Protein AF-A0A2E4QX14-F1 (afdb_monomer)

Mean predicted aligned error: 19.65 Å

Sequence (206 aa):
MNSQVHHFVDNVYSVGKIFGTEEQKASRPRISRPRYDHCDNTEKQSQRLSLILPWLNQAMEYAPHAARNPDAFLKLAEAQGYPSITGSARIVRQHAEELLRLWRNISPQTAKQADLWTGQSQSGFEHLSPGLMRRMRESIEEIRPTLGRAVLADRSILDDAFGFFRLCRKHGYSGPGAGHDLSAENDVNRKLGEKLISAFRLVILD

Radius of gyration: 30.77 Å; Cα contacts (8 Å, |Δi|>4): 135; chains: 1; bounding box: 71×53×106 Å

Foldseek 3Di:
DDDDDDDDDYDDDDDDDDDDDDDPPPDDPPPPDDDDDPPPDLVVLLVLCVVLVVVLLVVCVVVLVCLVALVSSLVSSVVSPRDDDDDPPVVSSVVSVSSSVSSCVVCVPSSVVSCVVVVVCPVDDPPDPPVQLVQLLVLCVVQLVVLVVVCVVPVCCLVQLLSQLVVSLVSPRPGPPNPDDSVDDDPVSSVVSNSSSVSSCVVVVD

Solvent-accessible surface area (backbone atoms only — not comparable to full-atom values): 12551 Å² total; per-residue (Å²): 134,86,84,87,80,88,86,76,90,76,90,82,84,81,91,78,89,80,93,79,94,74,81,90,73,79,79,69,82,80,74,82,69,83,77,86,60,99,74,79,46,71,65,61,54,49,53,58,48,58,74,35,37,71,60,41,52,55,50,36,70,81,42,26,65,28,82,79,31,37,68,52,34,41,54,51,38,38,74,55,68,42,82,83,77,86,68,56,72,70,56,43,49,52,48,17,46,50,51,52,52,48,45,41,69,77,38,48,66,60,41,50,48,22,50,43,60,53,47,58,36,69,78,77,46,79,74,64,50,73,69,53,51,49,47,44,36,56,38,44,58,78,37,35,76,62,50,51,53,53,41,72,76,40,61,66,44,77,76,34,27,48,59,36,36,54,51,43,44,76,64,64,37,74,34,93,68,58,83,62,75,83,89,56,97,46,74,66,52,36,54,51,9,50,51,48,49,53,40,50,50,53,67,70,76,104

Structure (mmCIF, N/CA/C/O backbone):
data_AF-A0A2E4QX14-F1
#
_entry.id   AF-A0A2E4QX14-F1
#
loop_
_atom_site.group_PDB
_atom_site.id
_atom_site.type_symbol
_atom_site.label_atom_id
_atom_site.label_alt_id
_atom_site.label_comp_id
_atom_site.label_asym_id
_atom_site.label_entity_id
_atom_site.label_seq_id
_atom_site.pdbx_PDB_ins_code
_atom_site.Cartn_x
_atom_site.Cartn_y
_atom_site.Cartn_z
_atom_site.occupancy
_atom_site.B_iso_or_equiv
_atom_site.auth_seq_id
_atom_site.auth_comp_id
_atom_site.auth_asym_id
_atom_site.auth_atom_id
_atom_site.pdbx_PDB_model_num
ATOM 1 N N . MET A 1 1 ? 44.749 -4.593 -81.771 1.00 35.41 1 MET A N 1
ATOM 2 C CA . MET A 1 1 ? 44.123 -3.257 -81.813 1.00 35.41 1 MET A CA 1
ATOM 3 C C . MET A 1 1 ? 42.938 -3.272 -80.863 1.00 35.41 1 MET A C 1
ATOM 5 O O . MET A 1 1 ? 42.092 -4.130 -81.045 1.00 35.41 1 MET A O 1
ATOM 9 N N . ASN A 1 2 ? 42.973 -2.374 -79.869 1.00 28.36 2 ASN A N 1
ATOM 10 C CA . ASN A 1 2 ? 41.870 -1.686 -79.169 1.00 28.36 2 ASN A CA 1
ATOM 11 C C . ASN A 1 2 ? 40.707 -2.535 -78.619 1.00 28.36 2 ASN A C 1
ATOM 13 O O . ASN A 1 2 ? 39.999 -3.183 -79.373 1.00 28.36 2 ASN A O 1
ATOM 17 N N . SER A 1 3 ? 40.513 -2.639 -77.301 1.00 30.86 3 SER A N 1
ATOM 18 C CA . SER A 1 3 ? 40.091 -1.616 -76.308 1.00 30.86 3 SER A CA 1
ATOM 19 C C . SER A 1 3 ? 38.646 -1.896 -75.885 1.00 30.86 3 SER A C 1
ATOM 21 O O . SER A 1 3 ? 37.745 -1.783 -76.701 1.00 30.86 3 SER A O 1
ATOM 23 N N . GLN A 1 4 ? 38.467 -2.293 -74.619 1.00 36.12 4 GLN A N 1
ATOM 24 C CA . GLN A 1 4 ? 37.669 -1.591 -73.591 1.00 36.12 4 GLN A CA 1
ATOM 25 C C . GLN A 1 4 ? 36.166 -1.948 -73.604 1.00 36.12 4 GLN A C 1
ATOM 27 O O . GLN A 1 4 ? 35.597 -2.125 -74.665 1.00 36.12 4 GLN A O 1
ATOM 32 N N . VAL A 1 5 ? 35.409 -2.047 -72.506 1.00 39.03 5 VAL A N 1
ATOM 33 C CA . VAL A 1 5 ? 35.615 -1.966 -71.047 1.00 39.03 5 VAL A CA 1
ATOM 34 C C . VAL A 1 5 ? 34.290 -2.451 -70.418 1.00 39.03 5 VAL A C 1
ATOM 36 O O . VAL A 1 5 ? 33.224 -2.095 -70.902 1.00 39.03 5 VAL A O 1
ATOM 39 N N . HIS A 1 6 ? 34.410 -3.269 -69.367 1.00 37.81 6 HIS A N 1
ATOM 40 C CA . HIS A 1 6 ? 33.599 -3.382 -68.139 1.00 37.81 6 HIS A CA 1
ATOM 41 C C . HIS A 1 6 ? 32.067 -3.233 -68.155 1.00 37.81 6 HIS A C 1
ATOM 43 O O . HIS A 1 6 ? 31.518 -2.216 -68.548 1.00 37.81 6 HIS A O 1
ATOM 49 N N . HIS A 1 7 ? 31.398 -4.160 -67.470 1.00 35.00 7 HIS A N 1
ATOM 50 C CA . HIS A 1 7 ? 30.909 -3.999 -66.086 1.00 35.00 7 HIS A CA 1
ATOM 51 C C . HIS A 1 7 ? 30.286 -5.348 -65.675 1.00 35.00 7 HIS A C 1
ATOM 53 O O . HIS A 1 7 ? 29.521 -5.919 -66.437 1.00 35.00 7 HIS A O 1
ATOM 59 N N . PHE A 1 8 ? 30.533 -5.954 -64.520 1.00 32.44 8 PHE A N 1
ATOM 60 C CA . PHE A 1 8 ? 31.409 -5.667 -63.394 1.00 32.44 8 PHE A CA 1
ATOM 61 C C . PHE A 1 8 ? 31.533 -7.021 -62.659 1.00 32.44 8 PHE A C 1
ATOM 63 O O . PHE A 1 8 ? 30.506 -7.640 -62.398 1.00 32.44 8 PHE A O 1
ATOM 70 N N . VAL A 1 9 ? 32.777 -7.487 -62.463 1.00 35.12 9 VAL A N 1
ATOM 71 C CA . VAL A 1 9 ? 33.372 -7.947 -61.186 1.00 35.12 9 VAL A CA 1
ATOM 72 C C . VAL A 1 9 ? 32.496 -8.869 -60.327 1.00 35.12 9 VAL A C 1
ATOM 74 O O . VAL A 1 9 ? 31.403 -8.496 -59.929 1.00 35.12 9 VAL A O 1
ATOM 77 N N . ASP A 1 10 ? 32.906 -10.020 -59.820 1.00 32.88 10 ASP A N 1
ATOM 78 C CA . ASP A 1 10 ? 34.072 -10.908 -59.865 1.00 32.88 10 ASP A CA 1
ATOM 79 C C . ASP A 1 10 ? 33.593 -12.074 -58.943 1.00 32.88 10 ASP A C 1
ATOM 81 O O . ASP A 1 10 ? 32.837 -11.838 -58.001 1.00 32.88 10 ASP A O 1
ATOM 85 N N . ASN A 1 11 ? 33.782 -13.354 -59.291 1.00 32.19 11 ASN A N 1
ATOM 86 C CA . ASN A 1 11 ? 34.933 -14.167 -58.856 1.00 32.19 11 ASN A CA 1
ATOM 87 C C . ASN A 1 11 ? 34.851 -14.495 -57.334 1.00 32.19 11 ASN A C 1
ATOM 89 O O . ASN A 1 11 ? 34.594 -13.626 -56.519 1.00 32.19 11 ASN A O 1
ATOM 93 N N . VAL A 1 12 ? 35.034 -15.706 -56.805 1.00 33.81 12 VAL A N 1
ATOM 94 C CA . VAL A 1 12 ? 35.794 -16.890 -57.216 1.00 33.81 12 VAL A CA 1
ATOM 95 C C . VAL A 1 12 ? 35.252 -18.095 -56.422 1.00 33.81 12 VAL A C 1
ATOM 97 O O . VAL A 1 12 ? 35.103 -18.035 -55.206 1.00 33.81 12 VAL A O 1
ATOM 100 N N . TYR A 1 13 ? 34.986 -19.179 -57.145 1.00 30.81 13 TYR A N 1
ATOM 101 C CA . TYR A 1 13 ? 35.253 -20.601 -56.876 1.00 30.81 13 TYR A CA 1
ATOM 102 C C . TYR A 1 13 ? 35.455 -21.189 -55.457 1.00 30.81 13 TYR A C 1
ATOM 104 O O . TYR A 1 13 ? 36.380 -20.855 -54.728 1.00 30.81 13 TYR A O 1
ATOM 112 N N . SER A 1 14 ? 34.701 -22.288 -55.281 1.00 33.53 14 SER A N 1
ATOM 113 C CA . SER A 1 14 ? 35.106 -23.662 -54.889 1.00 33.53 14 SER A CA 1
ATOM 114 C C . SER A 1 14 ? 35.771 -23.866 -53.527 1.00 33.53 14 SER A C 1
ATOM 116 O O . SER A 1 14 ? 36.939 -23.570 -53.329 1.00 33.53 14 SER A O 1
ATOM 118 N N . VAL A 1 15 ? 35.053 -24.375 -52.521 1.00 32.16 15 VAL A N 1
ATOM 119 C CA . VAL A 1 15 ? 34.604 -25.780 -52.348 1.00 32.16 15 VAL A CA 1
ATOM 120 C C . VAL A 1 15 ? 35.772 -26.775 -52.323 1.00 32.16 15 VAL A C 1
ATOM 122 O O . VAL A 1 15 ? 36.075 -27.453 -53.302 1.00 32.16 15 VAL A O 1
ATOM 125 N N . GLY A 1 16 ? 36.371 -26.899 -51.136 1.00 31.28 16 GLY A N 1
ATOM 126 C CA . GLY A 1 16 ? 37.098 -28.078 -50.679 1.00 31.28 16 GLY A CA 1
ATOM 127 C C . GLY A 1 16 ? 36.238 -28.905 -49.709 1.00 31.28 16 GLY A C 1
ATOM 128 O O . GLY A 1 16 ? 35.869 -28.438 -48.638 1.00 31.28 16 GLY A O 1
ATOM 129 N N . LYS A 1 17 ? 35.906 -30.129 -50.136 1.00 36.09 17 LYS A N 1
ATOM 130 C CA . LYS A 1 17 ? 35.772 -31.407 -49.386 1.00 36.09 17 LYS A CA 1
ATOM 131 C C . LYS A 1 17 ? 36.628 -31.439 -48.076 1.00 36.09 17 LYS A C 1
ATOM 133 O O . LYS A 1 17 ? 37.733 -30.926 -48.129 1.00 36.09 17 LYS A O 1
ATOM 138 N N . ILE A 1 18 ? 36.320 -32.031 -46.903 1.00 37.12 18 ILE A N 1
ATOM 139 C CA . ILE A 1 18 ? 35.439 -33.119 -46.405 1.00 37.12 18 ILE A CA 1
ATOM 140 C C . ILE A 1 18 ? 35.263 -32.953 -44.868 1.00 37.12 18 ILE A C 1
ATOM 142 O O . ILE A 1 18 ? 36.192 -32.532 -44.191 1.00 37.12 18 ILE A O 1
ATOM 146 N N . PHE A 1 19 ? 34.081 -33.332 -44.364 1.00 36.03 19 PHE A N 1
ATOM 147 C CA . PHE A 1 19 ? 33.669 -33.711 -42.997 1.00 36.03 19 PHE A CA 1
ATOM 148 C C . PHE A 1 19 ? 34.673 -33.635 -41.827 1.00 36.03 19 PHE A C 1
ATOM 150 O O . PHE A 1 19 ? 35.601 -34.430 -41.717 1.00 36.03 19 PHE A O 1
ATOM 157 N N . GLY A 1 20 ? 34.299 -32.813 -40.846 1.00 30.67 20 GLY A N 1
ATOM 158 C CA . GLY A 1 20 ? 34.564 -32.995 -39.422 1.00 30.67 20 GLY A CA 1
ATOM 159 C C . GLY A 1 20 ? 33.343 -32.475 -38.663 1.00 30.67 20 GLY A C 1
ATOM 160 O O . GLY A 1 20 ? 33.009 -31.299 -38.749 1.00 30.67 20 GLY A O 1
ATOM 161 N N . THR A 1 21 ? 32.611 -33.382 -38.030 1.00 46.12 21 THR A N 1
ATOM 162 C CA . THR A 1 21 ? 31.424 -33.142 -37.204 1.00 46.12 21 THR A CA 1
ATOM 163 C C . THR A 1 21 ? 31.753 -32.279 -35.990 1.00 46.12 21 THR A C 1
ATOM 165 O O . THR A 1 21 ? 32.409 -32.786 -35.092 1.00 46.12 21 THR A O 1
ATOM 168 N N . GLU A 1 22 ? 31.230 -31.054 -35.912 1.00 36.94 22 GLU A N 1
ATOM 169 C CA . GLU A 1 22 ? 30.956 -30.373 -34.640 1.00 36.94 22 GLU A CA 1
ATOM 170 C C . GLU A 1 22 ? 29.716 -29.476 -34.766 1.00 36.94 22 GLU A C 1
ATOM 172 O O . GLU A 1 22 ? 29.387 -28.934 -35.820 1.00 36.94 22 GLU A O 1
ATOM 177 N N . GLU A 1 23 ? 28.983 -29.421 -33.663 1.00 37.75 23 GLU A N 1
ATOM 178 C CA . GLU A 1 23 ? 27.628 -28.924 -33.485 1.00 37.75 23 GLU A CA 1
ATOM 179 C C . GLU A 1 23 ? 27.362 -27.530 -34.073 1.00 37.75 23 GLU A C 1
ATOM 181 O O . GLU A 1 23 ? 28.047 -26.545 -33.790 1.00 37.75 23 GLU A O 1
ATOM 186 N N . GLN A 1 24 ? 26.247 -27.421 -34.799 1.00 40.47 24 GLN A N 1
ATOM 187 C CA . GLN A 1 24 ? 25.601 -26.155 -35.132 1.00 40.47 24 GLN A CA 1
ATOM 188 C C . GLN A 1 24 ? 25.160 -25.420 -33.853 1.00 40.47 24 GLN A C 1
ATOM 190 O O . GLN A 1 24 ? 24.007 -25.501 -33.429 1.00 40.47 24 GLN A O 1
ATOM 195 N N . LYS A 1 25 ? 26.046 -24.623 -33.252 1.00 38.09 25 LYS A N 1
ATOM 196 C CA . LYS A 1 25 ? 25.628 -23.510 -32.391 1.00 38.09 25 LYS A CA 1
ATOM 197 C C . LYS A 1 25 ? 25.301 -22.322 -33.280 1.00 38.09 25 LYS A C 1
ATOM 199 O O . LYS A 1 25 ? 26.175 -21.536 -33.633 1.00 38.09 25 LYS A O 1
ATOM 204 N N . ALA A 1 26 ? 24.021 -22.217 -33.632 1.00 41.00 26 ALA A N 1
ATOM 205 C CA . ALA A 1 26 ? 23.430 -21.056 -34.279 1.00 41.00 26 ALA A CA 1
ATOM 206 C C . ALA A 1 26 ? 23.938 -19.762 -33.619 1.00 41.00 26 ALA A C 1
ATOM 208 O O . ALA A 1 26 ? 23.609 -19.440 -32.471 1.00 41.00 26 ALA A O 1
ATOM 209 N N . SER A 1 27 ? 24.777 -19.034 -34.349 1.00 43.56 27 SER A N 1
ATOM 210 C CA . SER A 1 27 ? 25.302 -17.729 -33.985 1.00 43.56 27 SER A CA 1
ATOM 211 C C . SER A 1 27 ? 24.147 -16.733 -33.978 1.00 43.56 27 SER A C 1
ATOM 213 O O . SER A 1 27 ? 23.762 -16.166 -34.997 1.00 43.56 27 SER A O 1
ATOM 215 N N . ARG A 1 28 ? 23.555 -16.537 -32.795 1.00 43.66 28 ARG A N 1
ATOM 216 C CA . ARG A 1 28 ? 22.602 -15.451 -32.554 1.00 43.66 28 ARG A CA 1
ATOM 217 C C . ARG A 1 28 ? 23.266 -14.125 -32.943 1.00 43.66 28 ARG A C 1
ATOM 219 O O . ARG A 1 28 ? 24.434 -13.926 -32.591 1.00 43.66 28 ARG A O 1
ATOM 226 N N . PRO A 1 29 ? 22.553 -13.203 -33.611 1.00 40.44 29 PRO A N 1
ATOM 227 C CA . PRO A 1 29 ? 23.094 -11.884 -33.889 1.00 40.44 29 PRO A CA 1
ATOM 228 C C . PRO A 1 29 ? 23.499 -11.242 -32.559 1.00 40.44 29 PRO A C 1
ATOM 230 O O . PRO A 1 29 ? 22.685 -11.106 -31.641 1.00 40.44 29 PRO A O 1
ATOM 233 N N . ARG A 1 30 ? 24.784 -10.890 -32.428 1.00 48.84 30 ARG A N 1
ATOM 234 C CA . ARG A 1 30 ? 25.259 -10.051 -31.328 1.00 48.84 30 ARG A CA 1
ATOM 235 C C . ARG A 1 30 ? 24.625 -8.682 -31.522 1.00 48.84 30 ARG A C 1
ATOM 237 O O . ARG A 1 30 ? 25.160 -7.842 -32.234 1.00 48.84 30 ARG A O 1
ATOM 244 N N . ILE A 1 31 ? 23.475 -8.476 -30.887 1.00 45.44 31 ILE A N 1
ATOM 245 C CA . ILE A 1 31 ? 22.915 -7.148 -30.671 1.00 45.44 31 ILE A CA 1
ATOM 246 C C . ILE A 1 31 ? 23.986 -6.381 -29.896 1.00 45.44 31 ILE A C 1
ATOM 248 O O . ILE A 1 31 ? 24.236 -6.667 -28.721 1.00 45.44 31 ILE A O 1
ATOM 252 N N . SER A 1 32 ? 24.671 -5.460 -30.571 1.00 42.91 32 SER A N 1
ATOM 253 C CA . SER A 1 32 ? 25.562 -4.501 -29.934 1.00 42.91 32 SER A CA 1
ATOM 254 C C . SER A 1 32 ? 24.706 -3.641 -29.014 1.00 42.91 32 SER A C 1
ATOM 256 O O . SER A 1 32 ? 24.023 -2.718 -29.457 1.00 42.91 32 SER A O 1
ATOM 258 N N . ARG A 1 33 ? 24.672 -3.999 -27.731 1.00 48.12 33 ARG A N 1
ATOM 259 C CA . ARG A 1 33 ? 24.007 -3.184 -26.718 1.00 48.12 33 ARG A CA 1
ATOM 260 C C . ARG A 1 33 ? 24.797 -1.879 -26.571 1.00 48.12 33 ARG A C 1
ATOM 262 O O . ARG A 1 33 ? 26.030 -1.949 -26.563 1.00 48.12 33 ARG A O 1
ATOM 269 N N . PRO A 1 34 ? 24.129 -0.719 -26.465 1.00 41.19 34 PRO A N 1
ATOM 270 C CA . PRO A 1 34 ? 24.810 0.551 -26.260 1.00 41.19 34 PRO A CA 1
ATOM 271 C C . PRO A 1 34 ? 25.735 0.449 -25.043 1.00 41.19 34 PRO A C 1
ATOM 273 O O . PRO A 1 34 ? 25.309 0.022 -23.968 1.00 41.19 34 PRO A O 1
ATOM 276 N N . ARG A 1 35 ? 27.015 0.789 -25.221 1.00 41.75 35 ARG A N 1
ATOM 277 C CA . ARG A 1 35 ? 27.930 0.988 -24.094 1.00 41.75 35 ARG A CA 1
ATOM 278 C C . ARG A 1 35 ? 27.487 2.258 -23.374 1.00 41.75 35 ARG A C 1
ATOM 280 O O . ARG A 1 35 ? 27.307 3.287 -24.015 1.00 41.75 35 ARG A O 1
ATOM 287 N N . TYR A 1 36 ? 27.292 2.164 -22.063 1.00 42.22 36 TYR A N 1
ATOM 288 C CA . TYR A 1 36 ? 27.090 3.330 -21.210 1.00 42.22 36 TYR A CA 1
ATOM 289 C C . TYR A 1 36 ? 28.399 4.125 -21.165 1.00 42.22 36 TYR A C 1
ATOM 291 O O . TYR A 1 36 ? 29.323 3.744 -20.448 1.00 42.22 36 TYR A O 1
ATOM 299 N N . ASP A 1 37 ? 28.479 5.202 -21.945 1.00 42.44 37 ASP A N 1
ATOM 300 C CA . ASP A 1 37 ? 29.501 6.230 -21.765 1.00 42.44 37 ASP A CA 1
ATOM 301 C C . ASP A 1 37 ? 29.162 7.046 -20.514 1.00 42.44 37 ASP A C 1
ATOM 303 O O . ASP A 1 37 ? 28.026 7.475 -20.305 1.00 42.44 37 ASP A O 1
ATOM 307 N N . HIS A 1 38 ? 30.162 7.268 -19.665 1.00 44.94 38 HIS A N 1
ATOM 308 C CA . HIS A 1 38 ? 30.050 7.888 -18.339 1.00 44.94 38 HIS A CA 1
ATOM 309 C C . HIS A 1 38 ? 29.704 9.396 -18.350 1.00 44.94 38 HIS A C 1
ATOM 311 O O . HIS A 1 38 ? 29.887 10.078 -17.346 1.00 44.94 38 HIS A O 1
ATOM 317 N N . CYS A 1 39 ? 29.163 9.899 -19.463 1.00 41.94 39 CYS A N 1
ATOM 318 C CA . CYS A 1 39 ? 28.719 11.277 -19.677 1.00 41.94 39 CYS A CA 1
ATOM 319 C C . CYS A 1 39 ? 27.266 11.354 -20.197 1.00 41.94 39 CYS A C 1
ATOM 321 O O . CYS A 1 39 ? 26.896 12.323 -20.863 1.00 41.94 39 CYS A O 1
ATOM 323 N N . ASP A 1 40 ? 26.414 10.359 -19.910 1.00 52.25 40 ASP A N 1
ATOM 324 C CA . ASP A 1 40 ? 24.958 10.457 -20.113 1.00 52.25 40 ASP A CA 1
ATOM 325 C C . ASP A 1 40 ? 24.325 11.299 -18.985 1.00 52.25 40 ASP A C 1
ATOM 327 O O . ASP A 1 40 ? 23.687 10.819 -18.047 1.00 52.25 40 ASP A O 1
ATOM 331 N N . ASN A 1 41 ? 24.620 12.594 -19.122 1.00 70.06 41 ASN A N 1
ATOM 332 C CA . ASN A 1 41 ? 24.347 13.751 -18.281 1.00 70.06 41 ASN A CA 1
ATOM 333 C C . ASN A 1 41 ? 22.917 13.746 -17.728 1.00 70.06 41 ASN A C 1
ATOM 335 O O . ASN A 1 41 ? 21.960 13.579 -18.484 1.00 70.06 41 ASN A O 1
ATOM 339 N N . THR A 1 42 ? 22.773 14.007 -16.433 1.00 66.88 42 THR A N 1
ATOM 340 C CA . THR A 1 42 ? 21.540 14.210 -15.648 1.00 66.88 42 THR A CA 1
ATOM 341 C C . THR A 1 42 ? 20.387 14.903 -16.411 1.00 66.88 42 THR A C 1
ATOM 343 O O . THR A 1 42 ? 19.215 14.597 -16.202 1.00 66.88 42 THR A O 1
ATOM 346 N N . GLU A 1 43 ? 20.697 15.782 -17.366 1.00 74.25 43 GLU A N 1
ATOM 347 C CA . GLU A 1 43 ? 19.755 16.412 -18.299 1.00 74.25 43 GLU A CA 1
ATOM 348 C C . GLU A 1 43 ? 18.987 15.422 -19.200 1.00 74.25 43 GLU A C 1
ATOM 350 O O . GLU A 1 43 ? 17.764 15.502 -19.295 1.00 74.25 43 GLU A O 1
ATOM 355 N N . LYS A 1 44 ? 19.652 14.432 -19.808 1.00 77.25 44 LYS A N 1
ATOM 356 C CA . LYS A 1 44 ? 18.985 13.395 -20.620 1.00 77.25 44 LYS A CA 1
ATOM 357 C C . LYS A 1 44 ? 18.096 12.496 -19.765 1.00 77.25 44 LYS A C 1
ATOM 359 O O . LYS A 1 44 ? 17.026 12.078 -20.206 1.00 77.25 44 LYS A O 1
ATOM 364 N N . GLN A 1 45 ? 18.532 12.192 -18.542 1.00 75.94 45 GLN A N 1
ATOM 365 C CA . GLN A 1 45 ? 17.725 11.436 -17.584 1.00 75.94 45 GLN A CA 1
ATOM 366 C C . GLN A 1 45 ? 16.479 12.229 -17.181 1.00 75.94 45 GLN A C 1
ATOM 368 O O . GLN A 1 45 ? 15.387 11.669 -17.179 1.00 75.94 45 GLN A O 1
ATOM 373 N N . SER A 1 46 ? 16.629 13.533 -16.928 1.00 78.81 46 SER A N 1
ATOM 374 C CA . SER A 1 46 ? 15.530 14.460 -16.642 1.00 78.81 46 SER A CA 1
ATOM 375 C C . SER A 1 46 ? 14.538 14.556 -17.806 1.00 78.81 46 SER A C 1
ATOM 377 O O . SER A 1 46 ? 13.330 14.466 -17.596 1.00 78.81 46 SER A O 1
ATOM 379 N N . GLN A 1 47 ? 15.025 14.646 -19.048 1.00 81.06 47 GLN A N 1
ATOM 380 C CA . GLN A 1 47 ? 14.175 14.654 -20.244 1.00 81.06 47 GLN A CA 1
ATOM 381 C C . GLN A 1 47 ? 13.377 13.352 -20.385 1.00 81.06 47 GLN A C 1
ATOM 383 O O . GLN A 1 47 ? 12.164 13.392 -20.573 1.00 81.06 47 GLN A O 1
ATOM 388 N N . ARG A 1 48 ? 14.024 12.189 -20.231 1.00 81.81 48 ARG A N 1
ATOM 389 C CA . ARG A 1 48 ? 13.341 10.881 -20.262 1.00 81.81 48 ARG A CA 1
ATOM 390 C C . ARG A 1 48 ? 12.320 10.739 -19.140 1.00 81.81 48 ARG A C 1
ATOM 392 O O . ARG A 1 48 ? 11.223 10.244 -19.363 1.00 81.81 48 ARG A O 1
ATOM 399 N N . LEU A 1 49 ? 12.674 11.196 -17.945 1.00 83.81 49 LEU A N 1
ATOM 400 C CA . LEU A 1 49 ? 11.790 11.181 -16.789 1.00 83.81 49 LEU A CA 1
ATOM 401 C C . LEU A 1 49 ? 10.578 12.099 -16.999 1.00 83.81 49 LEU A C 1
ATOM 403 O O . LEU A 1 49 ? 9.468 11.727 -16.642 1.00 83.81 49 LEU A O 1
ATOM 407 N N . SER A 1 50 ? 10.776 13.251 -17.643 1.00 84.25 50 SER A N 1
ATOM 408 C CA . SER A 1 50 ? 9.708 14.194 -17.998 1.00 84.25 50 SER A CA 1
ATOM 409 C C . SER A 1 50 ? 8.684 13.582 -18.956 1.00 84.25 50 SER A C 1
ATOM 411 O O . SER A 1 50 ? 7.497 13.871 -18.831 1.00 84.25 50 SER A O 1
ATOM 413 N N . LEU A 1 51 ? 9.116 12.697 -19.866 1.00 84.19 51 LEU A N 1
ATOM 414 C CA . LEU A 1 51 ? 8.209 11.991 -20.778 1.00 84.19 51 LEU A CA 1
ATOM 415 C C . LEU A 1 51 ? 7.235 11.082 -20.033 1.00 84.19 51 LEU A C 1
ATOM 417 O O . LEU A 1 51 ? 6.087 10.993 -20.437 1.00 84.19 51 LEU A O 1
ATOM 421 N N . ILE A 1 52 ? 7.670 10.431 -18.954 1.00 83.69 52 ILE A N 1
ATOM 422 C CA . ILE A 1 52 ? 6.824 9.511 -18.179 1.00 83.69 52 ILE A CA 1
ATOM 423 C C . ILE A 1 52 ? 6.185 10.172 -16.952 1.00 83.69 52 ILE A C 1
ATOM 425 O O . ILE A 1 52 ? 5.436 9.531 -16.218 1.00 83.69 52 ILE A O 1
ATOM 429 N N . LEU A 1 53 ? 6.489 11.446 -16.707 1.00 86.19 53 LEU A N 1
ATOM 430 C CA . LEU A 1 53 ? 6.203 12.131 -15.453 1.00 86.19 53 LEU A CA 1
ATOM 431 C C . LEU A 1 53 ? 4.719 12.154 -15.062 1.00 86.19 53 LEU A C 1
ATOM 433 O O . LEU A 1 53 ? 4.448 11.925 -13.885 1.00 86.19 53 LEU A O 1
ATOM 437 N N . PRO A 1 54 ? 3.750 12.376 -15.975 1.00 83.50 54 PRO A N 1
ATOM 438 C CA . PRO A 1 54 ? 2.334 12.352 -15.609 1.00 83.50 54 PRO A CA 1
ATOM 439 C C . PRO A 1 54 ? 1.899 10.991 -15.047 1.00 83.50 54 PRO A C 1
ATOM 441 O O . PRO A 1 54 ? 1.267 10.928 -13.995 1.00 83.50 54 PRO A O 1
ATOM 444 N N . TRP A 1 55 ? 2.308 9.901 -15.702 1.00 83.88 55 TRP A N 1
ATOM 445 C CA . TRP A 1 55 ? 1.992 8.534 -15.279 1.00 83.88 55 TRP A CA 1
ATOM 446 C C . TRP A 1 55 ? 2.776 8.115 -14.041 1.00 83.88 55 TRP A C 1
ATOM 448 O O . TRP A 1 55 ? 2.235 7.463 -13.153 1.00 83.88 55 TRP A O 1
ATOM 458 N N . LEU A 1 56 ? 4.038 8.533 -13.944 1.00 82.69 56 LEU A N 1
ATOM 459 C CA . LEU A 1 56 ? 4.859 8.290 -12.768 1.00 82.69 56 LEU A CA 1
ATOM 460 C C . LEU A 1 56 ? 4.294 9.010 -11.541 1.00 82.69 56 LEU A C 1
ATOM 462 O O . LEU A 1 56 ? 4.182 8.397 -10.487 1.00 82.69 56 LEU A O 1
ATOM 466 N N . ASN A 1 57 ? 3.877 10.271 -11.673 1.00 84.75 57 ASN A N 1
ATOM 467 C CA . ASN A 1 57 ? 3.255 11.017 -10.582 1.00 84.75 57 ASN A CA 1
ATOM 468 C C . ASN A 1 57 ? 1.948 10.364 -10.136 1.00 84.75 57 ASN A C 1
ATOM 470 O O . ASN A 1 57 ? 1.767 10.175 -8.939 1.00 84.75 57 ASN A O 1
ATOM 474 N N . GLN A 1 58 ? 1.106 9.933 -11.077 1.00 76.69 58 GLN A N 1
ATOM 475 C CA . GLN A 1 58 ? -0.105 9.174 -10.770 1.00 76.69 58 GLN A CA 1
ATOM 476 C C . GLN A 1 58 ? 0.221 7.853 -10.051 1.00 76.69 58 GLN A C 1
ATOM 478 O O . GLN A 1 58 ? -0.390 7.527 -9.039 1.00 76.69 58 GLN A O 1
ATOM 483 N N . ALA A 1 59 ? 1.221 7.099 -10.513 1.00 72.38 59 ALA A N 1
ATOM 484 C CA . ALA A 1 59 ? 1.649 5.856 -9.872 1.00 72.38 59 ALA A CA 1
ATOM 485 C C . ALA A 1 59 ? 2.185 6.079 -8.443 1.00 72.38 59 ALA A C 1
ATOM 487 O O . ALA A 1 59 ? 1.981 5.238 -7.565 1.00 72.38 59 ALA A O 1
ATOM 488 N N . MET A 1 60 ? 2.820 7.225 -8.184 1.00 81.50 60 MET A N 1
ATOM 489 C CA . MET A 1 60 ? 3.296 7.622 -6.855 1.00 81.50 60 MET A CA 1
ATOM 490 C C . MET A 1 60 ? 2.159 7.925 -5.868 1.00 81.50 60 MET A C 1
ATOM 492 O O . MET A 1 60 ? 2.376 7.800 -4.663 1.00 81.50 60 MET A O 1
ATOM 496 N N . GLU A 1 61 ? 0.955 8.258 -6.343 1.00 78.00 61 GLU A N 1
ATOM 497 C CA . GLU A 1 61 ? -0.242 8.380 -5.492 1.00 78.00 61 GLU A CA 1
ATOM 498 C C . GLU A 1 61 ? -0.679 7.018 -4.943 1.00 78.00 61 GLU A C 1
ATOM 500 O O . GLU A 1 61 ? -1.048 6.900 -3.775 1.00 78.00 61 GLU A O 1
ATOM 505 N N . TYR A 1 62 ? -0.561 5.964 -5.756 1.00 74.31 62 TYR A N 1
ATOM 506 C CA . TYR A 1 62 ? -0.890 4.592 -5.358 1.00 74.31 62 TYR A CA 1
ATOM 507 C C . TYR A 1 62 ? 0.249 3.896 -4.597 1.00 74.31 62 TYR A C 1
ATOM 509 O O . TYR A 1 62 ? -0.000 3.010 -3.778 1.00 74.31 62 TYR A O 1
ATOM 517 N N . ALA A 1 63 ? 1.503 4.290 -4.839 1.00 77.81 63 ALA A N 1
ATOM 518 C CA . ALA A 1 63 ? 2.694 3.690 -4.234 1.00 77.81 63 ALA A CA 1
ATOM 519 C C . ALA A 1 63 ? 3.627 4.732 -3.577 1.00 77.81 63 ALA A C 1
ATOM 521 O O . ALA A 1 63 ? 4.815 4.803 -3.904 1.00 77.81 63 ALA A O 1
ATOM 522 N N . PRO A 1 64 ? 3.152 5.506 -2.582 1.00 78.44 64 PRO A N 1
ATOM 523 C CA . PRO A 1 64 ? 3.914 6.629 -2.025 1.00 78.44 64 PRO A CA 1
ATOM 524 C C . PRO A 1 64 ? 5.194 6.195 -1.294 1.00 78.44 64 PRO A C 1
ATOM 526 O O . PRO A 1 64 ? 6.164 6.946 -1.218 1.00 78.44 64 PRO A O 1
ATOM 529 N N . HIS A 1 65 ? 5.247 4.950 -0.809 1.00 77.94 65 HIS A N 1
ATOM 530 C CA . HIS A 1 65 ? 6.428 4.354 -0.177 1.00 77.94 65 HIS A CA 1
ATOM 531 C C . HIS A 1 65 ? 7.649 4.278 -1.112 1.00 77.94 65 HIS A C 1
ATOM 533 O O . HIS A 1 65 ? 8.784 4.286 -0.627 1.00 77.94 65 HIS A O 1
ATOM 539 N N . ALA A 1 66 ? 7.441 4.259 -2.435 1.00 81.62 66 ALA A N 1
ATOM 540 C CA . ALA A 1 66 ? 8.519 4.291 -3.417 1.00 81.62 66 ALA A CA 1
ATOM 541 C C . ALA A 1 66 ? 9.357 5.580 -3.313 1.00 81.62 66 ALA A C 1
ATOM 543 O O . ALA A 1 66 ? 10.555 5.544 -3.567 1.00 81.62 66 ALA A O 1
ATOM 544 N N . ALA A 1 67 ? 8.798 6.686 -2.802 1.00 81.56 67 ALA A N 1
ATOM 545 C CA . ALA A 1 67 ? 9.531 7.944 -2.605 1.00 81.56 67 ALA A CA 1
ATOM 546 C C . ALA A 1 67 ? 10.688 7.828 -1.593 1.00 81.56 67 ALA A C 1
ATOM 548 O O . ALA A 1 67 ? 11.573 8.683 -1.554 1.00 81.56 67 ALA A O 1
ATOM 549 N N . ARG A 1 68 ? 10.684 6.786 -0.749 1.00 80.56 68 ARG A N 1
ATOM 550 C CA . ARG A 1 68 ? 11.699 6.545 0.290 1.00 80.56 68 ARG A CA 1
ATOM 551 C C . ARG A 1 68 ? 12.652 5.400 -0.034 1.00 80.56 68 ARG A C 1
ATOM 553 O O . ARG A 1 68 ? 13.635 5.224 0.679 1.00 80.56 68 ARG A O 1
ATOM 560 N N . ASN A 1 69 ? 12.369 4.624 -1.076 1.00 83.62 69 ASN A N 1
ATOM 561 C CA . ASN A 1 69 ? 13.175 3.477 -1.465 1.00 83.62 69 ASN A CA 1
ATOM 562 C C . ASN A 1 69 ? 13.576 3.610 -2.944 1.00 83.62 69 ASN A C 1
ATOM 564 O O . ASN A 1 69 ? 12.726 3.395 -3.810 1.00 83.62 69 ASN A O 1
ATOM 568 N N . PRO A 1 70 ? 14.855 3.911 -3.235 1.00 81.56 70 PRO A N 1
ATOM 569 C CA . PRO A 1 70 ? 15.354 4.053 -4.600 1.00 81.56 70 PRO A CA 1
ATOM 570 C C . PRO A 1 70 ? 15.035 2.846 -5.486 1.00 81.56 70 PRO A C 1
ATOM 572 O O . PRO A 1 70 ? 14.577 3.014 -6.610 1.00 81.56 70 PRO A O 1
ATOM 575 N N . ASP A 1 71 ? 15.186 1.624 -4.975 1.00 82.50 71 ASP A N 1
ATOM 576 C CA . ASP A 1 71 ? 14.952 0.412 -5.765 1.00 82.50 71 ASP A CA 1
ATOM 577 C C . ASP A 1 71 ? 13.464 0.225 -6.102 1.00 82.50 71 ASP A C 1
ATOM 579 O O . ASP A 1 71 ? 13.114 -0.226 -7.194 1.00 82.50 71 ASP A O 1
ATOM 583 N N . ALA A 1 72 ? 12.571 0.584 -5.175 1.00 79.75 72 ALA A N 1
ATOM 584 C CA . ALA A 1 72 ? 11.129 0.566 -5.424 1.00 79.75 72 ALA A CA 1
ATOM 585 C C . ALA A 1 72 ? 10.725 1.661 -6.421 1.00 79.75 72 ALA A C 1
ATOM 587 O O . ALA A 1 72 ? 9.903 1.417 -7.302 1.00 79.75 72 ALA A O 1
ATOM 588 N N . PHE A 1 73 ? 11.345 2.837 -6.314 1.00 85.50 73 PHE A N 1
ATOM 589 C CA . PHE A 1 73 ? 11.157 3.938 -7.249 1.00 85.50 73 PHE A CA 1
ATOM 590 C C . PHE A 1 73 ? 11.597 3.572 -8.668 1.00 85.50 73 PHE A C 1
ATOM 592 O O . PHE A 1 73 ? 10.847 3.798 -9.614 1.00 85.50 73 PHE A O 1
ATOM 599 N N . LEU A 1 74 ? 12.771 2.953 -8.823 1.00 84.12 74 LEU A N 1
ATOM 600 C CA . LEU A 1 74 ? 13.281 2.530 -10.126 1.00 84.12 74 LEU A CA 1
ATOM 601 C C . LEU A 1 74 ? 12.343 1.518 -10.791 1.00 84.12 74 LEU A C 1
ATOM 603 O O . LEU A 1 74 ? 11.990 1.693 -11.951 1.00 84.12 74 LEU A O 1
ATOM 607 N N . LYS A 1 75 ? 11.866 0.514 -10.047 1.00 81.25 75 LYS A N 1
ATOM 608 C CA . LYS A 1 75 ? 10.891 -0.461 -10.568 1.00 81.25 75 LYS A CA 1
ATOM 609 C C . LYS A 1 75 ? 9.580 0.193 -10.993 1.00 81.25 75 LYS A C 1
ATOM 611 O O . LYS A 1 75 ? 8.989 -0.207 -11.993 1.00 81.25 75 LYS A O 1
ATOM 616 N N . LEU A 1 76 ? 9.121 1.191 -10.238 1.00 78.75 76 LEU A N 1
ATOM 617 C CA . LEU A 1 76 ? 7.915 1.937 -10.577 1.00 78.75 76 LEU A CA 1
ATOM 618 C C . LEU A 1 76 ? 8.122 2.758 -11.853 1.00 78.75 76 LEU A C 1
ATOM 620 O O . LEU A 1 76 ? 7.275 2.724 -12.739 1.00 78.75 76 LEU A O 1
ATOM 624 N N . ALA A 1 77 ? 9.263 3.434 -11.980 1.00 78.94 77 ALA A N 1
ATOM 625 C CA . ALA A 1 77 ? 9.628 4.176 -13.180 1.00 78.94 77 ALA A CA 1
ATOM 626 C C . ALA A 1 77 ? 9.734 3.254 -14.406 1.00 78.94 77 ALA A C 1
ATOM 628 O O . ALA A 1 77 ? 9.180 3.576 -15.455 1.00 78.94 77 ALA A O 1
ATOM 629 N N . GLU A 1 78 ? 10.369 2.087 -14.273 1.00 79.38 78 GLU A N 1
ATOM 630 C CA . GLU A 1 78 ? 10.460 1.076 -15.336 1.00 79.38 78 GLU A CA 1
ATOM 631 C C . GLU A 1 78 ? 9.074 0.583 -15.778 1.00 79.38 78 GLU A C 1
ATOM 633 O O . GLU A 1 78 ? 8.806 0.489 -16.975 1.00 79.38 78 GLU A O 1
ATOM 638 N N . ALA A 1 79 ? 8.155 0.349 -14.8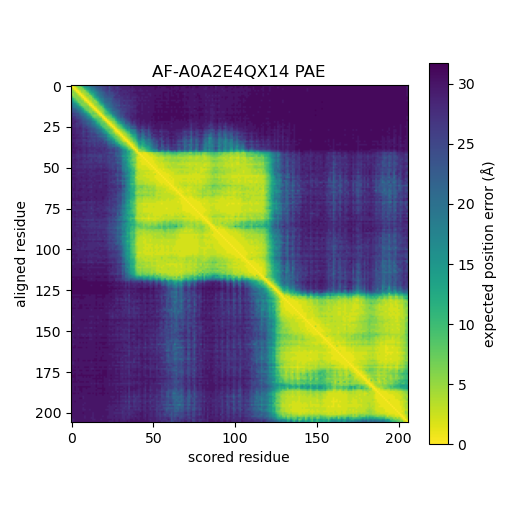34 1.00 74.44 79 ALA A N 1
ATOM 639 C CA . ALA A 1 79 ? 6.776 -0.037 -15.139 1.00 74.44 79 ALA A CA 1
ATOM 640 C C . ALA A 1 79 ? 5.996 1.048 -15.907 1.00 74.44 79 ALA A C 1
ATOM 642 O O . ALA A 1 79 ? 5.082 0.719 -16.659 1.00 74.44 79 ALA A O 1
ATOM 643 N N . GLN A 1 80 ? 6.373 2.322 -15.752 1.00 80.25 80 GLN A N 1
ATOM 644 C CA . GLN A 1 80 ? 5.811 3.449 -16.509 1.00 80.25 80 GLN A CA 1
ATOM 645 C C . GLN A 1 80 ? 6.576 3.754 -17.808 1.00 80.25 80 GLN A C 1
ATOM 647 O O . GLN A 1 80 ? 6.306 4.757 -18.465 1.00 80.25 80 GLN A O 1
ATOM 652 N N . GLY A 1 81 ? 7.527 2.900 -18.200 1.00 71.00 81 GLY A N 1
ATOM 653 C CA . GLY A 1 81 ? 8.262 3.024 -19.458 1.00 71.00 81 GLY A CA 1
ATOM 654 C C . GLY A 1 81 ? 9.632 3.696 -19.347 1.00 71.00 81 GLY A C 1
ATOM 655 O O . GLY A 1 81 ? 10.225 4.023 -20.377 1.00 71.00 81 GLY A O 1
ATOM 656 N N . TYR A 1 82 ? 10.172 3.891 -18.137 1.00 82.56 82 TYR A N 1
ATOM 657 C CA . TYR A 1 82 ? 11.578 4.276 -17.987 1.00 82.56 82 TYR A CA 1
ATOM 658 C C . TYR A 1 82 ? 12.496 3.143 -18.486 1.00 82.56 82 TYR A C 1
ATOM 660 O O . TYR A 1 82 ? 12.223 1.974 -18.205 1.00 82.56 82 TYR A O 1
ATOM 668 N N . PRO A 1 83 ? 13.592 3.437 -19.212 1.00 79.75 83 PRO A N 1
ATOM 669 C CA . PRO A 1 83 ? 14.477 2.397 -19.730 1.00 79.75 83 PRO A CA 1
ATOM 670 C C . PRO A 1 83 ? 15.096 1.551 -18.615 1.00 79.75 83 PRO A C 1
ATOM 672 O O . PRO A 1 83 ? 15.686 2.097 -17.683 1.00 79.75 83 PRO A O 1
ATOM 675 N N . SER A 1 84 ? 15.024 0.224 -18.754 1.00 79.06 84 SER A N 1
ATOM 676 C CA . SER A 1 84 ? 15.636 -0.686 -17.787 1.00 79.06 84 SER A CA 1
ATOM 677 C C . SER A 1 84 ? 17.150 -0.553 -17.748 1.00 79.06 84 SER A C 1
ATOM 679 O O . SER A 1 84 ? 17.818 -0.464 -18.784 1.00 79.06 84 SER A O 1
ATOM 681 N N . ILE A 1 85 ? 17.699 -0.612 -16.539 1.00 76.62 85 ILE A N 1
ATOM 682 C CA . ILE A 1 85 ? 19.123 -0.378 -16.306 1.00 76.62 85 ILE A CA 1
ATOM 683 C C . ILE A 1 85 ? 19.793 -1.686 -15.946 1.00 76.62 85 ILE A C 1
ATOM 685 O O . ILE A 1 85 ? 19.504 -2.310 -14.929 1.00 76.62 85 ILE A O 1
ATOM 689 N N . THR A 1 86 ? 20.738 -2.097 -16.782 1.00 72.44 86 THR A N 1
ATOM 690 C CA . THR A 1 86 ? 21.529 -3.302 -16.545 1.00 72.44 86 THR A CA 1
ATOM 691 C C . THR A 1 86 ? 22.924 -2.920 -16.081 1.00 72.44 86 THR A C 1
ATOM 693 O O . THR A 1 86 ? 23.629 -2.190 -16.774 1.00 72.44 86 THR A O 1
ATOM 696 N N . GLY A 1 87 ? 23.351 -3.444 -14.939 1.00 74.12 87 GLY A N 1
ATOM 697 C CA . GLY A 1 87 ? 24.674 -3.186 -14.386 1.00 74.12 87 GLY A CA 1
ATOM 698 C C . GLY A 1 87 ? 24.906 -3.986 -13.114 1.00 74.12 87 GLY A C 1
ATOM 699 O O . GLY A 1 87 ? 24.092 -4.830 -12.738 1.00 74.12 87 GLY A O 1
ATOM 700 N N . SER A 1 88 ? 26.019 -3.721 -12.431 1.00 77.44 88 SER A N 1
ATOM 701 C CA . SER A 1 88 ? 26.197 -4.244 -11.075 1.00 77.44 88 SER A CA 1
ATOM 702 C C . SER A 1 88 ? 25.129 -3.654 -10.149 1.00 77.44 88 SER A C 1
ATOM 704 O O . SER A 1 88 ? 24.685 -2.524 -10.354 1.00 77.44 88 SER A O 1
ATOM 706 N N . ALA A 1 89 ? 24.745 -4.385 -9.098 1.00 73.81 89 ALA A N 1
ATOM 707 C CA . ALA A 1 89 ? 23.748 -3.912 -8.131 1.00 73.81 89 ALA A CA 1
ATOM 708 C C . ALA A 1 89 ? 24.087 -2.517 -7.566 1.00 73.81 89 ALA A C 1
ATOM 710 O O . ALA A 1 89 ? 23.203 -1.696 -7.350 1.00 73.81 89 ALA A O 1
ATOM 711 N N . ARG A 1 90 ? 25.385 -2.219 -7.405 1.00 78.31 90 ARG A N 1
ATOM 712 C CA . ARG A 1 90 ? 25.881 -0.902 -6.987 1.00 78.31 90 ARG A CA 1
ATOM 713 C C . ARG A 1 90 ? 25.559 0.203 -8.000 1.00 78.31 90 ARG A C 1
ATOM 715 O O . ARG A 1 90 ? 25.137 1.276 -7.590 1.00 78.31 90 ARG A O 1
ATOM 722 N N . ILE A 1 91 ? 25.751 -0.052 -9.294 1.00 77.62 91 ILE A N 1
ATOM 723 C CA . ILE A 1 91 ? 25.478 0.919 -10.368 1.00 77.62 91 ILE A CA 1
ATOM 724 C C . ILE A 1 91 ? 23.971 1.148 -10.511 1.00 77.62 91 ILE A C 1
ATOM 726 O O . ILE A 1 91 ? 23.535 2.291 -10.608 1.00 77.62 91 ILE A O 1
ATOM 730 N N . VAL A 1 92 ? 23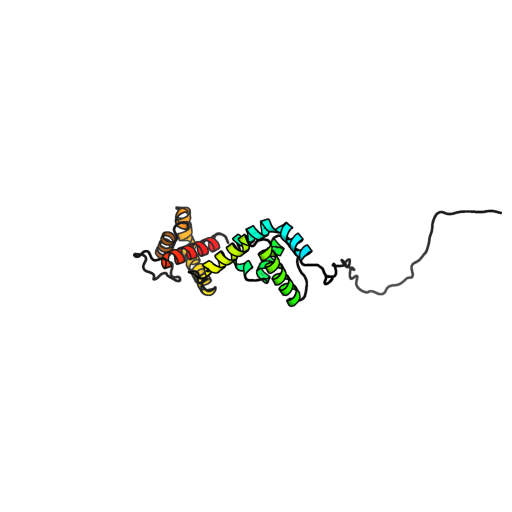.178 0.073 -10.475 1.00 76.88 92 VAL A N 1
ATOM 731 C CA . VAL A 1 92 ? 21.709 0.147 -10.552 1.00 76.88 92 VAL A CA 1
ATOM 732 C C . VAL A 1 92 ? 21.156 0.979 -9.398 1.00 76.88 92 VAL A C 1
ATOM 734 O O . VAL A 1 92 ? 20.370 1.895 -9.621 1.00 76.88 92 VAL A O 1
ATOM 737 N N . ARG A 1 93 ? 21.633 0.727 -8.175 1.00 80.44 93 ARG A N 1
ATOM 738 C CA . ARG A 1 93 ? 21.221 1.482 -6.992 1.00 80.44 93 ARG A CA 1
ATOM 739 C C . ARG A 1 93 ? 21.632 2.952 -7.051 1.00 80.44 93 ARG A C 1
ATOM 741 O O . ARG A 1 93 ? 20.819 3.818 -6.751 1.00 80.44 93 ARG A O 1
ATOM 748 N N . GLN A 1 94 ? 22.863 3.246 -7.469 1.00 83.25 94 GLN A N 1
ATOM 749 C CA . GLN A 1 94 ? 23.326 4.627 -7.623 1.00 83.25 94 GLN A CA 1
ATOM 750 C C . GLN A 1 94 ? 22.462 5.396 -8.633 1.00 83.25 94 GLN A C 1
ATOM 752 O O . GLN A 1 94 ? 22.106 6.548 -8.396 1.00 83.25 94 GLN A O 1
ATOM 757 N N . HIS A 1 95 ? 22.072 4.745 -9.729 1.00 83.50 95 HIS A N 1
ATOM 758 C CA . HIS A 1 95 ? 21.170 5.349 -10.699 1.00 83.50 95 HIS A CA 1
ATOM 759 C C . HIS A 1 95 ? 19.755 5.534 -10.143 1.00 83.50 95 HIS A C 1
ATOM 761 O O . HIS A 1 95 ? 19.135 6.568 -10.366 1.00 83.50 95 HIS A O 1
ATOM 767 N N . ALA A 1 96 ? 19.246 4.560 -9.391 1.00 83.69 96 ALA A N 1
ATOM 768 C CA . ALA A 1 96 ? 17.954 4.666 -8.727 1.00 83.69 96 ALA A CA 1
ATOM 769 C C . ALA A 1 96 ? 17.900 5.865 -7.759 1.00 83.69 96 ALA A C 1
ATOM 771 O O . ALA A 1 96 ? 16.910 6.596 -7.715 1.00 83.69 96 ALA A O 1
ATOM 772 N N . GLU A 1 97 ? 18.983 6.097 -7.013 1.00 85.19 97 GLU A N 1
ATOM 773 C CA . GLU A 1 97 ? 19.137 7.238 -6.104 1.00 85.19 97 GLU A CA 1
ATOM 774 C C . GLU A 1 97 ? 19.180 8.573 -6.865 1.00 85.19 97 GLU A C 1
ATOM 776 O O . GLU A 1 97 ? 18.516 9.536 -6.469 1.00 85.19 97 GLU A O 1
ATOM 781 N N . GLU A 1 98 ? 19.913 8.630 -7.981 1.00 87.44 98 GLU A N 1
ATOM 782 C CA . GLU A 1 98 ? 19.971 9.812 -8.847 1.00 87.44 98 GLU A CA 1
ATOM 783 C C . GLU A 1 98 ? 18.607 10.124 -9.478 1.00 87.44 98 GLU A C 1
ATOM 785 O O . GLU A 1 98 ? 18.152 11.270 -9.443 1.00 87.44 98 GLU A O 1
ATOM 790 N N . LEU A 1 99 ? 17.906 9.104 -9.976 1.00 84.69 99 LEU A N 1
ATOM 791 C CA . LEU A 1 99 ? 16.600 9.249 -10.611 1.00 84.69 99 LEU A CA 1
ATOM 792 C C . LEU A 1 99 ? 15.525 9.709 -9.620 1.00 84.69 99 LEU A C 1
ATOM 794 O O . LEU A 1 99 ? 14.718 10.584 -9.936 1.00 84.69 99 LEU A O 1
ATOM 798 N N . LEU A 1 100 ? 15.545 9.172 -8.398 1.00 86.44 100 LEU A N 1
ATOM 799 C CA . LEU A 1 100 ? 14.661 9.608 -7.319 1.00 86.44 100 LEU A CA 1
ATOM 800 C C . LEU A 1 100 ? 14.921 11.077 -6.949 1.00 86.44 100 LEU A C 1
ATOM 802 O O . LEU A 1 100 ? 13.980 11.851 -6.752 1.00 86.44 100 LEU A O 1
ATOM 806 N N . ARG A 1 101 ? 16.194 11.488 -6.881 1.00 87.62 101 ARG A N 1
ATOM 807 C CA . ARG A 1 101 ? 16.573 12.888 -6.639 1.00 87.62 101 ARG A CA 1
ATOM 808 C C . ARG A 1 101 ? 16.088 13.801 -7.766 1.00 87.62 101 ARG A C 1
ATOM 810 O O . ARG A 1 101 ? 15.554 14.873 -7.488 1.00 87.62 101 ARG A O 1
ATOM 817 N N . LEU A 1 102 ? 16.246 13.376 -9.017 1.00 88.12 102 LEU A N 1
ATOM 818 C CA . LEU A 1 102 ? 15.751 14.093 -10.190 1.00 88.12 102 LEU A CA 1
ATOM 819 C C . LEU A 1 102 ? 14.235 14.272 -10.146 1.00 88.12 102 LEU A C 1
ATOM 821 O O . LEU A 1 102 ? 13.746 15.389 -10.286 1.00 88.12 102 LEU A O 1
ATOM 825 N N . TRP A 1 103 ? 13.493 13.201 -9.880 1.00 88.94 103 TRP A N 1
ATOM 826 C CA . TRP A 1 103 ? 12.040 13.258 -9.768 1.00 88.94 103 TRP A CA 1
ATOM 827 C C . TRP A 1 103 ? 11.575 14.229 -8.685 1.00 88.94 103 TRP A C 1
ATOM 829 O O . TRP A 1 103 ? 10.709 15.061 -8.949 1.00 88.94 103 TRP A O 1
ATOM 839 N N . ARG A 1 104 ? 12.198 14.204 -7.500 1.00 86.81 104 ARG A N 1
ATOM 840 C CA . ARG A 1 104 ? 11.888 15.152 -6.417 1.00 86.81 104 ARG A CA 1
ATOM 841 C C . ARG A 1 104 ? 12.098 16.611 -6.820 1.00 86.81 104 ARG A C 1
ATOM 843 O O . ARG A 1 104 ? 11.347 17.475 -6.374 1.00 86.81 104 ARG A O 1
ATOM 850 N N . ASN A 1 105 ? 13.089 16.882 -7.667 1.00 86.12 105 ASN A N 1
ATOM 851 C CA . ASN A 1 105 ? 13.342 18.227 -8.178 1.00 86.12 105 ASN A CA 1
ATOM 852 C C . ASN A 1 105 ? 12.311 18.652 -9.233 1.00 86.12 105 ASN A C 1
ATOM 854 O O . ASN A 1 105 ? 11.897 19.807 -9.245 1.00 86.12 105 ASN A O 1
ATOM 858 N N . ILE A 1 106 ? 11.899 17.735 -10.113 1.00 84.88 106 ILE A N 1
ATOM 859 C CA . ILE A 1 106 ? 10.983 18.030 -11.227 1.00 84.88 106 ILE A CA 1
ATOM 860 C C . ILE A 1 106 ? 9.520 18.072 -10.754 1.00 84.88 106 ILE A C 1
ATOM 862 O O . ILE A 1 106 ? 8.728 18.867 -11.249 1.00 84.88 106 ILE A O 1
ATOM 866 N N . SER A 1 107 ? 9.147 17.239 -9.781 1.00 83.88 107 SER A N 1
ATOM 867 C CA . SER A 1 107 ? 7.793 17.148 -9.212 1.00 83.88 107 SER A CA 1
ATOM 868 C C . SER A 1 107 ? 7.792 17.377 -7.698 1.00 83.88 107 SER A C 1
ATOM 870 O O . SER A 1 107 ? 7.425 16.489 -6.925 1.00 83.88 107 SER A O 1
ATOM 872 N N . PRO A 1 108 ? 8.160 18.587 -7.233 1.00 82.12 108 PRO A N 1
ATOM 873 C CA . PRO A 1 108 ? 8.300 18.873 -5.808 1.00 82.12 108 PRO A CA 1
ATOM 874 C C . PRO A 1 108 ? 6.970 18.796 -5.048 1.00 82.12 108 PRO A C 1
ATOM 876 O O . PRO A 1 108 ? 6.963 18.499 -3.857 1.00 82.12 108 PRO A O 1
ATOM 879 N N . GLN A 1 109 ? 5.836 19.056 -5.708 1.00 78.62 109 GLN A N 1
ATOM 880 C CA . GLN A 1 109 ? 4.510 18.962 -5.086 1.00 78.62 109 GLN A CA 1
ATOM 881 C C . GLN A 1 109 ? 4.104 17.505 -4.845 1.00 78.62 109 GLN A C 1
ATOM 883 O O . GLN A 1 109 ? 3.756 17.160 -3.718 1.00 78.62 109 GLN A O 1
ATOM 888 N N . THR A 1 110 ? 4.236 16.640 -5.855 1.00 79.75 110 THR A N 1
ATOM 889 C CA . THR A 1 110 ? 3.988 15.195 -5.731 1.00 79.75 110 THR A CA 1
ATOM 890 C C . THR A 1 110 ? 4.976 14.544 -4.768 1.00 79.75 110 THR A C 1
ATOM 892 O O . THR A 1 110 ? 4.585 13.696 -3.978 1.00 79.75 110 THR A O 1
ATOM 895 N N . ALA A 1 111 ? 6.238 14.983 -4.749 1.00 79.62 111 ALA A N 1
ATOM 896 C CA . ALA A 1 111 ? 7.220 14.537 -3.765 1.00 79.62 111 ALA A CA 1
ATOM 897 C C . ALA A 1 111 ? 6.823 14.913 -2.335 1.00 79.62 111 ALA A C 1
ATOM 899 O O . ALA A 1 111 ? 6.823 14.051 -1.463 1.00 79.62 111 ALA A O 1
ATOM 900 N N . LYS A 1 112 ? 6.408 16.165 -2.100 1.00 78.94 112 LYS A N 1
ATOM 901 C CA . LYS A 1 112 ? 5.880 16.589 -0.796 1.00 78.94 112 LYS A CA 1
ATOM 902 C C . LYS A 1 112 ? 4.625 15.812 -0.414 1.00 78.94 112 LYS A C 1
ATOM 904 O O . LYS A 1 112 ? 4.508 15.423 0.739 1.00 78.94 112 LYS A O 1
ATOM 909 N N . GLN A 1 113 ? 3.708 15.561 -1.347 1.00 75.88 113 GLN A N 1
ATOM 910 C CA . GLN A 1 113 ? 2.520 14.746 -1.088 1.00 75.88 113 GLN A CA 1
ATOM 911 C C . GLN A 1 113 ? 2.877 13.294 -0.777 1.00 75.88 113 GLN A C 1
ATOM 913 O O . GLN A 1 113 ? 2.378 12.764 0.203 1.00 75.88 113 GLN A O 1
ATOM 918 N N . ALA A 1 114 ? 3.799 12.674 -1.511 1.00 76.75 114 ALA A N 1
ATOM 919 C CA . ALA A 1 114 ? 4.289 11.331 -1.217 1.00 76.75 114 ALA A CA 1
ATOM 920 C C . ALA A 1 114 ? 5.019 11.271 0.135 1.00 76.75 114 ALA A C 1
ATOM 922 O O . ALA A 1 114 ? 4.813 10.341 0.914 1.00 76.75 114 ALA A O 1
ATOM 923 N N . ASP A 1 115 ? 5.820 12.284 0.468 1.00 78.19 115 ASP A N 1
ATOM 924 C CA . ASP A 1 115 ? 6.473 12.413 1.771 1.00 78.19 115 ASP A CA 1
ATOM 925 C C . ASP A 1 115 ? 5.453 12.663 2.897 1.00 78.19 115 ASP A C 1
ATOM 927 O O . ASP A 1 115 ? 5.644 12.160 4.001 1.00 78.19 115 ASP A O 1
ATOM 931 N N . LEU A 1 116 ? 4.344 13.361 2.623 1.00 72.94 116 LEU A N 1
ATOM 932 C CA . LEU A 1 116 ? 3.213 13.535 3.540 1.00 72.94 116 LEU A CA 1
ATOM 933 C C . LEU A 1 116 ? 2.391 12.255 3.676 1.00 72.94 116 LEU A C 1
ATOM 935 O O . LEU A 1 116 ? 2.041 11.904 4.789 1.00 72.94 116 LEU A O 1
ATOM 939 N N . TRP A 1 117 ? 2.133 11.503 2.612 1.00 69.75 117 TRP A N 1
ATOM 940 C CA . TRP A 1 117 ? 1.431 10.219 2.679 1.00 69.75 117 TRP A CA 1
ATOM 941 C C . TRP A 1 117 ? 2.268 9.168 3.409 1.00 69.75 117 TRP A C 1
ATOM 943 O O . TRP A 1 117 ? 1.755 8.394 4.213 1.00 69.75 117 TRP A O 1
ATOM 953 N N . THR A 1 118 ? 3.588 9.199 3.227 1.00 63.22 118 THR A N 1
ATOM 954 C CA . THR A 1 118 ? 4.523 8.362 3.991 1.00 63.22 118 THR A CA 1
ATOM 955 C C . THR A 1 118 ? 4.853 8.926 5.382 1.00 63.22 118 THR A C 1
ATOM 957 O O . THR A 1 118 ? 5.336 8.195 6.247 1.00 63.22 118 THR A O 1
ATOM 960 N N . GLY A 1 119 ? 4.638 10.223 5.620 1.00 48.66 119 GLY A N 1
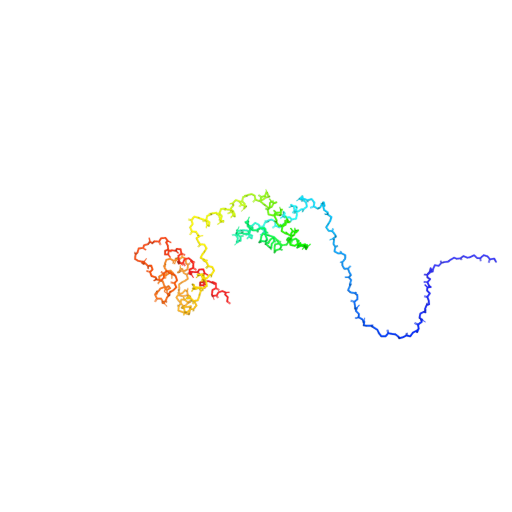ATOM 961 C CA . GLY A 1 119 ? 4.925 10.944 6.870 1.00 48.66 119 GLY A CA 1
ATOM 962 C C . GLY A 1 119 ? 3.739 10.977 7.834 1.00 48.66 119 GLY A C 1
ATOM 963 O O . GLY A 1 119 ? 3.912 10.730 9.020 1.00 48.66 119 GLY A O 1
ATOM 964 N N . GLN A 1 120 ? 2.520 11.143 7.325 1.00 45.50 120 GLN A N 1
ATOM 965 C CA . GLN A 1 120 ? 1.261 10.878 8.031 1.00 45.50 120 GLN A CA 1
ATOM 966 C C . GLN A 1 120 ? 1.103 9.388 8.346 1.00 45.50 120 GLN A C 1
ATOM 968 O O . GLN A 1 120 ? 0.422 9.032 9.307 1.00 45.50 120 GLN A O 1
ATOM 973 N N . SER A 1 121 ? 1.830 8.513 7.642 1.00 42.91 121 SER A N 1
ATOM 974 C CA . SER A 1 121 ? 2.000 7.124 8.070 1.00 42.91 121 SER A CA 1
ATOM 975 C C . SER A 1 121 ? 2.783 6.980 9.391 1.00 42.91 121 SER A C 1
ATOM 977 O O . SER A 1 121 ? 2.852 5.871 9.908 1.00 42.91 121 SER A O 1
ATOM 979 N N . GLN A 1 122 ? 3.349 8.048 9.976 1.00 36.53 122 GLN A N 1
ATOM 980 C CA . GLN A 1 122 ? 3.991 7.997 11.301 1.00 36.53 122 GLN A CA 1
ATOM 981 C C . GLN A 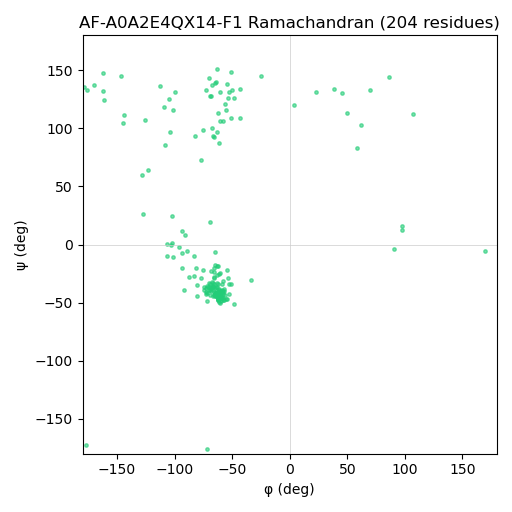1 122 ? 3.141 8.547 12.457 1.00 36.53 122 GLN A C 1
ATOM 983 O O . GLN A 1 122 ? 3.483 8.286 13.605 1.00 36.53 122 GLN A O 1
ATOM 988 N N . SER A 1 123 ? 2.008 9.216 12.215 1.00 34.34 123 SER A N 1
ATOM 989 C CA . SER A 1 123 ? 1.135 9.716 13.298 1.00 34.34 123 SER A CA 1
ATOM 990 C C . SER A 1 123 ? -0.117 8.860 13.539 1.00 34.34 123 SER A C 1
ATOM 992 O O . SER A 1 123 ? -1.118 9.338 14.063 1.00 34.34 123 SER A O 1
ATOM 994 N N . GLY A 1 124 ? -0.076 7.575 13.181 1.00 34.56 124 GLY A N 1
ATOM 995 C CA . GLY A 1 124 ? -1.164 6.642 13.503 1.00 34.56 124 GLY A CA 1
ATOM 996 C C . GLY A 1 124 ? -1.098 5.273 12.830 1.00 34.56 124 GLY A C 1
ATOM 997 O O . GLY A 1 124 ? -1.907 4.406 13.157 1.00 34.56 124 GLY A O 1
ATOM 998 N N . PHE A 1 125 ? -0.147 5.059 11.918 1.00 36.19 125 PHE A N 1
ATOM 999 C CA . PHE A 1 125 ? 0.015 3.800 11.200 1.00 36.19 125 PHE A CA 1
ATOM 1000 C C . PHE A 1 125 ? 1.258 3.050 11.680 1.00 36.19 125 PHE A C 1
ATOM 1002 O O . PHE A 1 125 ? 2.311 3.062 11.049 1.00 36.19 125 PHE A O 1
ATOM 1009 N N . GLU A 1 126 ? 1.103 2.270 12.749 1.00 37.47 126 GLU A N 1
ATOM 1010 C CA . GLU A 1 126 ? 1.800 0.988 12.749 1.00 37.47 126 GLU A CA 1
ATOM 1011 C C . GLU A 1 126 ? 1.269 0.202 11.543 1.00 37.47 126 GLU A C 1
ATOM 1013 O O . GLU A 1 126 ? 0.120 -0.271 11.527 1.00 37.47 126 GLU A O 1
ATOM 1018 N N . HIS A 1 127 ? 2.094 0.089 10.500 1.00 49.50 127 HIS A N 1
ATOM 1019 C CA . HIS A 1 127 ? 1.987 -1.029 9.577 1.00 49.50 127 HIS A CA 1
ATOM 1020 C C . HIS A 1 127 ? 1.990 -2.281 10.450 1.00 49.50 127 HIS A C 1
ATOM 1022 O O . HIS A 1 127 ? 2.997 -2.594 11.086 1.00 49.50 127 HIS A O 1
ATOM 1028 N N . LEU A 1 128 ? 0.836 -2.949 10.544 1.00 54.56 128 LEU A N 1
ATOM 1029 C CA . LEU A 1 128 ? 0.748 -4.209 11.267 1.00 54.56 128 LEU A CA 1
ATOM 1030 C C . LEU A 1 128 ? 1.834 -5.112 10.695 1.00 54.56 128 LEU A C 1
ATOM 1032 O O . LEU A 1 128 ? 1.973 -5.203 9.470 1.00 54.56 128 LEU A O 1
ATOM 1036 N N . SER A 1 129 ? 2.620 -5.736 11.570 1.00 60.62 129 SER A N 1
ATOM 1037 C CA . SER A 1 129 ? 3.695 -6.618 11.131 1.00 60.62 129 SER A CA 1
ATOM 1038 C C . SER A 1 129 ? 3.149 -7.639 10.117 1.00 60.62 129 SER A C 1
ATOM 1040 O O . SER A 1 129 ? 1.983 -8.040 10.214 1.00 60.62 129 SER A O 1
ATOM 1042 N N . PRO A 1 130 ? 3.948 -8.094 9.135 1.00 61.97 130 PRO A N 1
ATOM 1043 C CA . PRO A 1 130 ? 3.476 -9.041 8.122 1.00 61.97 130 PRO A CA 1
ATOM 1044 C C . PRO A 1 130 ? 2.777 -10.278 8.713 1.00 61.97 130 PRO A C 1
ATOM 1046 O O . PRO A 1 130 ? 1.796 -10.765 8.154 1.00 61.97 130 PRO A O 1
ATOM 1049 N N . GLY A 1 131 ? 3.227 -10.743 9.886 1.00 70.12 131 GLY A N 1
ATOM 1050 C CA . GLY A 1 131 ? 2.592 -11.841 10.618 1.00 70.12 131 GLY A CA 1
ATOM 1051 C C . GLY A 1 131 ? 1.200 -11.502 11.155 1.00 70.12 131 GLY A C 1
ATOM 1052 O O . GLY A 1 131 ? 0.313 -12.351 11.135 1.00 70.12 131 GLY A O 1
ATOM 1053 N N . LEU A 1 132 ? 0.978 -10.263 11.587 1.00 71.56 132 LEU A N 1
ATOM 1054 C CA . LEU A 1 132 ? -0.314 -9.801 12.078 1.00 71.56 132 LEU A CA 1
ATOM 1055 C C . LEU A 1 132 ? -1.331 -9.652 10.936 1.00 71.56 132 LEU A C 1
ATOM 1057 O O . LEU A 1 132 ? -2.457 -10.126 11.061 1.00 71.56 132 LEU A O 1
ATOM 1061 N N . MET A 1 133 ? -0.907 -9.111 9.788 1.00 73.88 133 MET A N 1
ATOM 1062 C CA . MET A 1 133 ? -1.735 -9.074 8.571 1.00 73.88 133 MET A CA 1
ATOM 1063 C C . MET A 1 133 ? -2.097 -10.475 8.072 1.00 73.88 133 MET A C 1
ATOM 1065 O O . MET A 1 133 ? -3.222 -10.701 7.631 1.00 73.88 133 MET A O 1
ATOM 1069 N N . ARG A 1 134 ? -1.158 -11.427 8.151 1.00 72.94 134 ARG A N 1
ATOM 1070 C CA . ARG A 1 134 ? -1.420 -12.823 7.786 1.00 72.94 134 ARG A CA 1
ATOM 1071 C C . ARG A 1 134 ? -2.495 -13.443 8.681 1.00 72.94 134 ARG A C 1
ATOM 1073 O O . ARG A 1 134 ? -3.458 -13.979 8.152 1.00 72.94 134 ARG A O 1
ATOM 1080 N N . ARG A 1 135 ? -2.389 -13.275 10.003 1.00 78.44 135 ARG A N 1
ATOM 1081 C CA . ARG A 1 135 ? -3.393 -13.771 10.963 1.00 78.44 135 ARG A CA 1
ATOM 1082 C C . ARG A 1 135 ? -4.774 -13.153 10.754 1.00 78.44 135 ARG A C 1
ATOM 1084 O O . ARG A 1 135 ? -5.774 -13.853 10.862 1.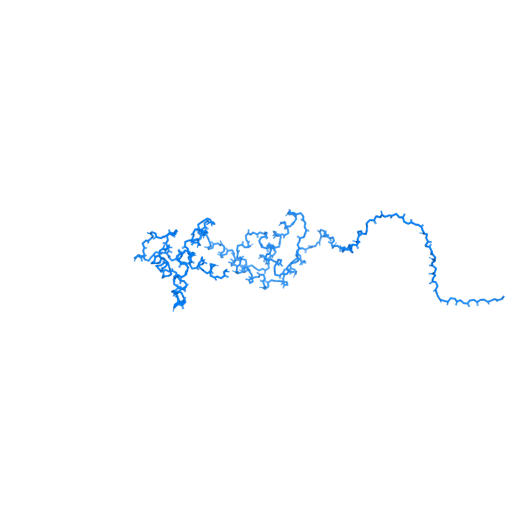00 78.44 135 ARG A O 1
ATOM 1091 N N . MET A 1 136 ? -4.840 -11.855 10.446 1.00 81.94 136 MET A N 1
ATOM 1092 C CA . MET A 1 136 ? -6.112 -11.196 10.127 1.00 81.94 136 MET A CA 1
ATOM 1093 C C . MET A 1 136 ? -6.740 -11.775 8.857 1.00 81.94 136 MET A C 1
ATOM 1095 O O . MET A 1 136 ? -7.937 -12.031 8.857 1.00 81.94 136 MET A O 1
ATOM 1099 N N . ARG A 1 137 ? -5.947 -12.034 7.807 1.00 80.12 137 ARG A N 1
ATOM 1100 C CA . ARG A 1 137 ? -6.434 -12.712 6.594 1.00 80.12 137 ARG A CA 1
ATOM 1101 C C . ARG A 1 137 ? -6.937 -14.121 6.883 1.00 80.12 137 ARG A C 1
ATOM 1103 O O . ARG A 1 137 ? -8.056 -14.422 6.506 1.00 80.12 137 ARG A O 1
ATOM 1110 N N . GLU A 1 138 ? -6.157 -14.932 7.595 1.00 83.81 138 GLU A N 1
ATOM 1111 C CA . GLU A 1 138 ? -6.553 -16.290 8.004 1.00 83.81 138 GLU A CA 1
ATOM 1112 C C . GLU A 1 138 ? -7.894 -16.267 8.764 1.00 83.81 138 GLU A C 1
ATOM 1114 O O . GLU A 1 138 ? -8.820 -16.986 8.407 1.00 83.81 138 GLU A O 1
ATOM 1119 N N . SER A 1 139 ? -8.047 -15.352 9.729 1.00 85.94 139 SER A N 1
ATOM 1120 C CA . SER A 1 139 ? -9.287 -15.208 10.513 1.00 85.94 139 SER A CA 1
ATOM 1121 C C . SER A 1 139 ? -10.481 -14.736 9.674 1.00 85.94 139 SER A C 1
ATOM 1123 O O . SER A 1 139 ? -11.620 -15.088 9.963 1.00 85.94 139 SER A O 1
ATOM 1125 N N . ILE A 1 140 ? -10.246 -13.890 8.665 1.00 86.69 140 ILE A N 1
ATOM 1126 C CA . ILE A 1 140 ? -11.290 -13.428 7.743 1.00 86.69 140 ILE A CA 1
ATOM 1127 C C . ILE A 1 140 ? -11.683 -14.534 6.759 1.00 86.69 140 ILE A C 1
ATOM 1129 O O . ILE A 1 140 ? -12.867 -14.649 6.447 1.00 86.69 140 ILE A O 1
ATOM 1133 N N . GLU A 1 141 ? -10.736 -15.355 6.303 1.00 85.12 141 GLU A N 1
ATOM 1134 C CA . GLU A 1 141 ? -10.995 -16.482 5.400 1.00 85.12 141 GLU A CA 1
ATOM 1135 C C . GLU A 1 141 ? -11.996 -17.465 6.015 1.00 85.12 141 GLU A C 1
ATOM 1137 O O . GLU A 1 141 ? -12.951 -17.874 5.357 1.00 85.12 141 GLU A O 1
ATOM 1142 N N . GLU A 1 142 ? -11.842 -17.769 7.308 1.00 84.94 142 GLU A N 1
ATOM 1143 C CA . GLU A 1 142 ? -12.747 -18.656 8.050 1.00 84.94 142 GLU A CA 1
ATOM 1144 C C . GLU A 1 142 ? -14.207 -18.176 8.011 1.00 84.94 142 GLU A C 1
ATOM 1146 O O . GLU A 1 142 ? -15.137 -18.976 7.884 1.00 84.94 142 GLU A O 1
ATOM 1151 N N . ILE A 1 143 ? -14.423 -16.860 8.077 1.00 86.12 143 ILE A N 1
ATOM 1152 C CA . ILE A 1 143 ? -15.760 -16.248 8.124 1.00 86.12 143 ILE A CA 1
ATOM 1153 C C . ILE A 1 143 ? -16.206 -15.652 6.777 1.00 86.12 143 ILE A C 1
ATOM 1155 O O . ILE A 1 143 ? -17.324 -15.131 6.664 1.00 86.12 143 ILE A O 1
ATOM 1159 N N . ARG A 1 144 ? -15.373 -15.774 5.734 1.00 85.44 144 ARG A N 1
ATOM 1160 C CA . ARG A 1 144 ? -15.570 -15.244 4.374 1.00 85.44 144 ARG A CA 1
ATOM 1161 C C . ARG A 1 144 ? -16.944 -15.549 3.775 1.00 85.44 144 ARG A C 1
ATOM 1163 O O . ARG A 1 144 ? -17.581 -14.600 3.322 1.00 85.44 144 ARG A O 1
ATOM 1170 N N . PRO A 1 145 ? -17.460 -16.795 3.751 1.00 83.00 145 PRO A N 1
ATOM 1171 C CA . PRO A 1 145 ? -18.743 -17.078 3.095 1.00 83.00 145 PRO A CA 1
ATOM 1172 C C . PRO A 1 145 ? -19.929 -16.396 3.792 1.00 83.00 145 PRO A C 1
ATOM 1174 O O . PRO A 1 145 ? -20.939 -16.063 3.166 1.00 83.00 145 PRO A O 1
ATOM 1177 N N . THR A 1 146 ? -19.826 -16.166 5.098 1.00 83.62 146 THR A N 1
ATOM 1178 C CA . THR A 1 146 ? -20.874 -15.514 5.886 1.00 83.62 146 THR A CA 1
ATOM 1179 C C . THR A 1 146 ? -20.807 -13.998 5.726 1.00 83.62 146 THR A C 1
ATOM 1181 O O . THR A 1 146 ? -21.831 -13.374 5.452 1.00 83.62 146 THR A O 1
ATOM 1184 N N . LEU A 1 147 ? -19.600 -13.424 5.785 1.00 85.44 147 LEU A N 1
ATOM 1185 C CA . LEU A 1 147 ? -19.367 -12.004 5.515 1.00 85.44 147 LEU A CA 1
ATOM 1186 C C . LEU A 1 147 ? -19.697 -11.620 4.072 1.00 85.44 147 LEU A C 1
ATOM 1188 O O . LEU A 1 147 ? -20.332 -10.597 3.848 1.00 85.44 147 LEU A O 1
ATOM 1192 N N . GLY A 1 148 ? -19.334 -12.456 3.097 1.00 83.31 148 GLY A N 1
ATOM 1193 C CA . GLY A 1 148 ? -19.628 -12.234 1.683 1.00 83.31 148 GLY A CA 1
ATOM 1194 C C . GLY A 1 148 ? -21.120 -12.047 1.429 1.00 83.31 148 GLY A C 1
ATOM 1195 O O . GLY A 1 148 ? -21.511 -11.110 0.743 1.00 83.31 148 GLY A O 1
ATOM 1196 N N . ARG A 1 149 ? -21.974 -12.866 2.055 1.00 83.75 149 ARG A N 1
ATOM 1197 C CA . ARG A 1 149 ? -23.435 -12.712 1.952 1.00 83.75 149 ARG A CA 1
ATOM 1198 C C . ARG A 1 149 ? -23.936 -11.409 2.572 1.00 83.75 149 ARG A C 1
ATOM 1200 O O . ARG A 1 149 ? -24.779 -10.752 1.971 1.00 83.75 149 ARG A O 1
ATOM 1207 N N . ALA A 1 150 ? -23.411 -11.028 3.735 1.00 80.44 150 ALA A N 1
ATOM 1208 C CA . ALA A 1 150 ? -23.788 -9.781 4.396 1.00 80.44 150 ALA A CA 1
ATOM 1209 C C . ALA A 1 150 ? -23.371 -8.545 3.577 1.00 80.44 150 ALA A C 1
ATOM 1211 O O . ALA A 1 150 ? -24.171 -7.638 3.390 1.00 80.44 150 ALA A O 1
ATOM 1212 N N . VAL A 1 151 ? -22.161 -8.553 3.014 1.00 82.81 151 VAL A N 1
ATOM 1213 C CA . VAL A 1 151 ? -21.638 -7.470 2.164 1.00 82.81 151 VAL A CA 1
ATOM 1214 C C . VAL A 1 151 ? -22.353 -7.401 0.810 1.00 82.81 151 VAL A C 1
ATOM 1216 O O . VAL A 1 151 ? -22.525 -6.324 0.247 1.00 82.81 151 VAL A O 1
ATOM 1219 N N . LEU A 1 152 ? -22.786 -8.539 0.258 1.00 81.75 152 LEU A N 1
ATOM 1220 C CA . LEU A 1 152 ? -23.596 -8.553 -0.963 1.00 81.75 152 LEU A CA 1
ATOM 1221 C C . LEU A 1 152 ? -25.002 -7.993 -0.731 1.00 81.75 152 LEU A C 1
ATOM 1223 O O . LEU A 1 152 ? -25.546 -7.365 -1.636 1.00 81.75 152 LEU A O 1
ATOM 1227 N N . ALA A 1 153 ? -25.572 -8.216 0.455 1.00 81.31 153 ALA A N 1
ATOM 1228 C CA . ALA A 1 153 ? -26.861 -7.653 0.841 1.00 81.31 153 ALA A CA 1
ATOM 1229 C C . ALA A 1 153 ? -26.774 -6.142 1.108 1.00 81.31 153 ALA A C 1
ATOM 1231 O O . ALA A 1 153 ? -27.705 -5.414 0.774 1.00 81.31 153 ALA A O 1
ATOM 1232 N N . ASP A 1 154 ? -25.656 -5.676 1.668 1.00 81.12 154 ASP A N 1
ATOM 1233 C CA . ASP A 1 154 ? -25.399 -4.262 1.916 1.00 81.12 154 ASP A CA 1
ATOM 1234 C C . ASP A 1 154 ? -23.917 -3.928 1.719 1.00 81.12 154 ASP A C 1
ATOM 1236 O O . ASP A 1 154 ? -23.064 -4.228 2.555 1.00 81.12 154 ASP A O 1
ATOM 1240 N N . ARG A 1 155 ? -23.609 -3.274 0.595 1.00 80.69 155 ARG A N 1
ATOM 1241 C CA . ARG A 1 155 ? -22.239 -2.868 0.262 1.00 80.69 155 ARG A CA 1
ATOM 1242 C C . ARG A 1 155 ? -21.765 -1.656 1.059 1.00 80.69 155 ARG A C 1
ATOM 1244 O O . ARG A 1 155 ? -20.554 -1.497 1.203 1.00 80.69 155 ARG A O 1
ATOM 1251 N N . SER A 1 156 ? -22.683 -0.842 1.589 1.00 84.06 156 SER A N 1
ATOM 1252 C CA . SER A 1 156 ? -22.342 0.363 2.360 1.00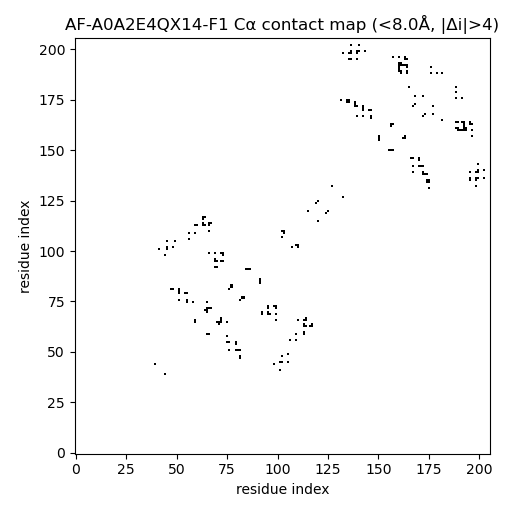 84.06 156 SER A CA 1
ATOM 1253 C C . SER A 1 156 ? -21.624 0.030 3.670 1.00 84.06 156 SER A C 1
ATOM 1255 O O . SER A 1 156 ? -20.890 0.848 4.219 1.00 84.06 156 SER A O 1
ATOM 1257 N N . ILE A 1 157 ? -21.725 -1.224 4.121 1.00 83.81 157 ILE A N 1
ATOM 1258 C CA . ILE A 1 157 ? -20.993 -1.725 5.283 1.00 83.81 157 ILE A CA 1
ATOM 1259 C C . ILE A 1 157 ? -19.470 -1.685 5.108 1.00 83.81 157 ILE A C 1
ATOM 1261 O O . ILE A 1 157 ? -18.747 -1.754 6.093 1.00 83.81 157 ILE A O 1
ATOM 1265 N N . LEU A 1 158 ? -18.965 -1.589 3.871 1.00 85.00 158 LEU A N 1
ATOM 1266 C CA . LEU A 1 158 ? -17.535 -1.412 3.599 1.00 85.00 158 LEU A CA 1
ATOM 1267 C C . LEU A 1 158 ? -17.079 0.050 3.692 1.00 85.00 158 LEU A C 1
ATOM 1269 O O . LEU A 1 158 ? -15.873 0.296 3.642 1.00 85.00 158 LEU A O 1
ATOM 1273 N N . ASP A 1 159 ? -18.011 0.994 3.803 1.00 85.38 159 ASP A N 1
ATOM 1274 C CA . ASP A 1 159 ? -17.728 2.419 3.993 1.00 85.38 159 ASP A CA 1
ATOM 1275 C C . ASP A 1 159 ? -17.725 2.789 5.489 1.00 85.38 159 ASP A C 1
ATOM 1277 O O . ASP A 1 159 ? -17.098 3.770 5.890 1.00 85.38 159 ASP A O 1
ATOM 1281 N N . ASP A 1 160 ? -18.352 1.959 6.334 1.00 86.44 160 ASP A N 1
ATOM 1282 C CA . ASP A 1 160 ? -18.307 2.049 7.795 1.00 86.44 160 ASP A CA 1
ATOM 1283 C C . ASP A 1 160 ? -17.384 0.978 8.395 1.00 86.44 160 ASP A C 1
ATOM 1285 O O . ASP A 1 160 ? -17.767 -0.163 8.662 1.00 86.44 160 ASP A O 1
ATOM 1289 N N . ALA A 1 161 ? -16.146 1.377 8.677 1.00 87.31 161 ALA A N 1
ATOM 1290 C CA . ALA A 1 161 ? -15.151 0.515 9.298 1.00 87.31 161 ALA A CA 1
ATOM 1291 C C . ALA A 1 161 ? -15.586 -0.062 10.651 1.00 87.31 161 ALA A C 1
ATOM 1293 O O . ALA A 1 161 ? -15.323 -1.230 10.951 1.00 87.31 161 ALA A O 1
ATOM 1294 N N . PHE A 1 162 ? -16.257 0.735 11.477 1.00 86.19 162 PHE A N 1
ATOM 1295 C CA . PHE A 1 162 ? -16.674 0.291 12.798 1.00 86.19 162 PHE A CA 1
ATOM 1296 C C . PHE A 1 162 ? -17.831 -0.711 12.703 1.00 86.19 162 PHE A C 1
ATOM 1298 O O . PHE A 1 162 ? -17.799 -1.764 13.353 1.00 86.19 162 PHE A O 1
ATOM 1305 N N . GLY A 1 163 ? -18.806 -0.433 11.835 1.00 86.75 163 GLY A N 1
ATOM 1306 C CA . GLY A 1 163 ? -19.881 -1.358 11.484 1.00 86.75 163 GLY A CA 1
ATOM 1307 C C . GLY A 1 163 ? -19.353 -2.678 10.924 1.00 86.75 163 GLY A C 1
ATOM 1308 O O . GLY A 1 163 ? -19.748 -3.750 11.395 1.00 86.75 163 GLY A O 1
ATOM 1309 N N . PHE A 1 164 ? -18.388 -2.621 10.002 1.00 89.38 164 PHE A N 1
ATOM 1310 C CA . PHE A 1 164 ? -17.741 -3.812 9.451 1.00 89.38 164 PHE A CA 1
ATOM 1311 C C . PHE A 1 164 ? -17.042 -4.646 10.526 1.00 89.38 164 PHE A C 1
ATOM 1313 O O . PHE A 1 164 ? -17.178 -5.872 10.566 1.00 89.38 164 PHE A O 1
ATOM 1320 N N . PHE A 1 165 ? -16.317 -3.996 11.438 1.00 88.38 165 PHE A N 1
ATOM 1321 C CA . PHE A 1 165 ? -15.627 -4.688 12.520 1.00 88.38 165 PHE A CA 1
ATOM 1322 C C . PHE A 1 165 ? -16.600 -5.416 13.454 1.00 88.38 165 PHE A C 1
ATOM 1324 O O . PHE A 1 165 ? -16.400 -6.586 13.800 1.00 88.38 165 PHE A O 1
ATOM 1331 N N . ARG A 1 166 ? -17.701 -4.750 13.816 1.00 87.31 166 ARG A N 1
ATOM 1332 C CA . ARG A 1 166 ? -18.774 -5.333 14.627 1.00 87.31 166 ARG A CA 1
ATOM 1333 C C . ARG A 1 166 ? -19.411 -6.535 13.931 1.00 87.31 166 ARG A C 1
ATOM 1335 O O . ARG A 1 166 ? -19.662 -7.551 14.583 1.00 87.31 166 ARG A O 1
ATOM 1342 N N . LEU A 1 167 ? -19.630 -6.446 12.620 1.00 88.62 167 LEU A N 1
ATOM 1343 C CA . LEU A 1 167 ? -20.137 -7.552 11.814 1.00 88.62 167 LEU A CA 1
ATOM 1344 C C . LEU A 1 167 ? -19.170 -8.747 11.824 1.00 88.62 167 LEU A C 1
ATOM 1346 O O . LEU A 1 167 ? -19.597 -9.869 12.093 1.00 88.62 167 LEU A O 1
ATOM 1350 N N . CYS A 1 168 ? -17.873 -8.516 11.605 1.00 88.94 168 CYS A N 1
ATOM 1351 C CA . CYS A 1 168 ? -16.850 -9.566 11.662 1.00 88.94 168 CYS A CA 1
ATOM 1352 C C . CYS A 1 168 ? -16.880 -10.304 13.004 1.00 88.94 168 CYS A C 1
ATOM 1354 O O . CYS A 1 168 ? -16.917 -11.535 13.040 1.00 88.94 168 CYS A O 1
ATOM 1356 N N . ARG A 1 169 ? -16.943 -9.566 14.118 1.00 87.12 169 ARG A N 1
ATOM 1357 C CA . ARG A 1 169 ? -17.014 -10.157 15.461 1.00 87.12 169 ARG A CA 1
ATOM 1358 C C . ARG A 1 169 ? -18.296 -10.956 15.683 1.00 87.12 169 ARG A C 1
ATOM 1360 O O . ARG A 1 169 ? -18.236 -12.053 16.231 1.00 87.12 169 ARG A O 1
ATOM 1367 N N . LYS A 1 170 ? -19.444 -10.451 15.216 1.00 87.81 170 LYS A N 1
ATOM 1368 C CA . LYS A 1 170 ? -20.728 -11.171 15.272 1.00 87.81 170 LYS A CA 1
ATOM 136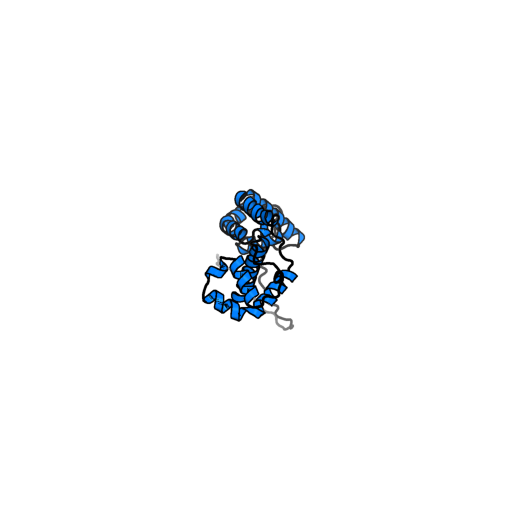9 C C . LYS A 1 170 ? -20.660 -12.524 14.557 1.00 87.81 170 LYS A C 1
ATOM 1371 O O . LYS A 1 170 ? -21.331 -13.463 14.974 1.00 87.81 170 LYS A O 1
ATOM 1376 N N . HIS A 1 171 ? -19.847 -12.626 13.509 1.00 88.00 171 HIS A N 1
ATOM 1377 C CA . HIS A 1 171 ? -19.651 -13.853 12.741 1.00 88.00 171 HIS A CA 1
ATOM 1378 C C . HIS A 1 171 ? -18.461 -14.705 13.197 1.00 88.00 171 HIS A C 1
ATOM 1380 O O . HIS A 1 171 ? -18.130 -15.669 12.517 1.00 88.00 171 HIS A O 1
ATOM 1386 N N . GLY A 1 172 ? -17.871 -14.408 14.360 1.00 85.25 172 GLY A N 1
ATOM 1387 C CA . GLY A 1 172 ? -16.862 -15.265 14.985 1.00 85.25 172 GLY A CA 1
ATOM 1388 C C . GLY A 1 172 ? -15.415 -14.855 14.731 1.00 85.25 172 GLY A C 1
ATOM 1389 O O . GLY A 1 172 ? -14.521 -15.655 14.984 1.00 85.25 172 GLY A O 1
ATOM 1390 N N . TYR A 1 173 ? -15.155 -13.624 14.273 1.00 88.88 173 TYR A N 1
ATOM 1391 C CA . TYR A 1 173 ? -13.785 -13.123 14.151 1.00 88.88 173 TYR A CA 1
ATOM 1392 C C . TYR A 1 173 ? -13.038 -13.214 15.493 1.00 88.88 173 TYR A C 1
ATOM 1394 O O . TYR A 1 173 ? -13.389 -12.535 16.461 1.00 88.88 173 TYR A O 1
ATOM 1402 N N . SER A 1 174 ? -11.994 -14.044 15.519 1.00 84.75 174 SER A N 1
ATOM 1403 C CA . SER A 1 174 ? -11.139 -14.345 16.677 1.00 84.75 174 SER A CA 1
ATOM 1404 C C . SER A 1 174 ? -9.748 -13.702 16.582 1.00 84.75 174 SER A C 1
ATOM 1406 O O . SER A 1 174 ? -8.917 -13.861 17.478 1.00 84.75 174 SER A O 1
ATOM 1408 N N . GLY A 1 175 ? -9.489 -12.964 15.499 1.00 83.00 175 GLY A N 1
ATOM 1409 C CA . GLY A 1 175 ? -8.201 -12.349 15.227 1.00 83.00 175 GLY A CA 1
ATOM 1410 C C . GLY A 1 175 ? -7.874 -11.152 16.132 1.00 83.00 175 GLY A C 1
ATOM 1411 O O . GLY A 1 175 ? -8.624 -10.799 17.050 1.00 83.00 175 GLY A O 1
ATOM 1412 N N . PRO A 1 176 ? -6.739 -10.484 15.868 1.00 76.44 176 PRO A N 1
ATOM 1413 C CA . PRO A 1 176 ? -6.311 -9.305 16.609 1.00 76.44 176 PRO A CA 1
ATOM 1414 C C . PRO A 1 176 ? -7.442 -8.289 16.751 1.00 76.44 176 PRO A C 1
ATOM 1416 O O . PRO A 1 176 ? -8.064 -7.887 15.765 1.00 76.44 176 PRO A O 1
ATOM 1419 N N . GLY A 1 177 ? -7.708 -7.912 17.997 1.00 74.00 177 GLY A N 1
ATOM 1420 C CA . GLY A 1 177 ? -8.734 -6.948 18.357 1.00 74.00 177 GLY A CA 1
ATOM 1421 C C . GLY A 1 177 ? -10.125 -7.512 18.657 1.00 74.00 177 GLY A C 1
ATOM 1422 O O . GLY A 1 177 ? -10.972 -6.761 19.129 1.00 74.00 177 GLY A O 1
ATOM 1423 N N . ALA A 1 178 ? -10.367 -8.818 18.505 1.00 73.88 178 ALA A N 1
ATOM 1424 C CA . ALA A 1 178 ? -11.657 -9.444 18.832 1.00 73.88 178 ALA A CA 1
ATOM 1425 C C . ALA A 1 178 ? -12.147 -9.192 20.278 1.00 73.88 178 ALA A C 1
ATOM 1427 O O . ALA A 1 178 ? -13.343 -9.285 20.553 1.00 73.88 178 ALA A O 1
ATOM 1428 N N . GLY A 1 179 ? -11.239 -8.857 21.202 1.00 74.56 179 GLY A N 1
ATOM 1429 C CA . GLY A 1 179 ? -11.543 -8.547 22.601 1.00 74.56 179 GLY A CA 1
ATOM 1430 C C . GLY A 1 179 ? -11.861 -7.079 22.911 1.00 74.56 179 GLY A C 1
ATOM 1431 O O . GLY A 1 179 ? -12.211 -6.790 24.051 1.00 74.56 179 GLY A O 1
ATOM 1432 N N . HIS A 1 180 ? -11.747 -6.147 21.957 1.00 73.75 180 HIS A N 1
ATOM 1433 C CA . HIS A 1 180 ? -11.985 -4.727 22.248 1.00 73.75 180 HIS A CA 1
ATOM 1434 C C . HIS A 1 180 ? -13.462 -4.429 22.516 1.00 73.75 180 HIS A C 1
ATOM 1436 O O . HIS A 1 180 ? -14.351 -5.015 21.900 1.00 73.75 180 HIS A O 1
ATOM 1442 N N . ASP A 1 181 ? -13.732 -3.513 23.443 1.00 72.81 181 ASP A N 1
ATOM 1443 C CA . ASP A 1 181 ? -15.088 -3.054 23.732 1.00 72.81 181 ASP A CA 1
ATOM 1444 C C . ASP A 1 181 ? -15.642 -2.247 22.546 1.00 72.81 181 ASP A C 1
ATOM 1446 O O . ASP A 1 181 ? -14.988 -1.332 22.048 1.00 72.81 181 ASP A O 1
ATOM 1450 N N . LEU A 1 182 ? -16.833 -2.624 22.075 1.00 71.81 182 LEU A N 1
ATOM 1451 C CA . LEU A 1 182 ? -17.541 -2.000 20.950 1.00 71.81 182 LEU A CA 1
ATOM 1452 C C . LEU A 1 182 ? -18.684 -1.086 21.410 1.00 71.81 182 LEU A C 1
ATOM 1454 O O . LEU A 1 182 ? -19.397 -0.544 20.562 1.00 71.81 182 LEU A O 1
ATOM 1458 N N . SER A 1 183 ? -18.907 -0.976 22.721 1.00 73.44 183 SER A N 1
ATOM 1459 C CA . SER A 1 183 ? -19.896 -0.067 23.301 1.00 73.44 183 SER A CA 1
ATOM 1460 C C . SER A 1 183 ? -19.393 1.379 23.320 1.00 73.44 183 SER A C 1
ATOM 1462 O O . SER A 1 183 ? -20.190 2.300 23.163 1.00 73.44 183 SER A O 1
ATOM 1464 N N . ALA A 1 184 ? -18.074 1.567 23.416 1.00 67.56 184 ALA A N 1
ATOM 1465 C CA . ALA A 1 184 ? -17.408 2.857 23.315 1.00 67.56 184 ALA A CA 1
ATOM 1466 C C . ALA A 1 184 ? -16.808 3.065 21.915 1.00 67.56 184 ALA A C 1
ATOM 1468 O O . ALA A 1 184 ? -16.096 2.209 21.376 1.00 67.56 184 ALA A O 1
ATOM 1469 N N . GLU A 1 185 ? -17.076 4.228 21.326 1.00 66.75 185 GLU A N 1
ATOM 1470 C CA . GLU A 1 185 ? -16.489 4.639 20.055 1.00 66.75 185 GLU A CA 1
ATOM 1471 C C . GLU A 1 185 ? -15.028 5.057 20.286 1.00 66.75 185 GLU A C 1
ATOM 1473 O O . GLU A 1 185 ? -14.733 6.150 20.763 1.00 66.75 185 GLU A O 1
ATOM 1478 N N . ASN A 1 186 ? -14.098 4.141 20.012 1.00 70.50 186 ASN A N 1
ATOM 1479 C CA . ASN A 1 186 ? -12.660 4.385 20.095 1.00 70.50 186 ASN A CA 1
ATOM 1480 C C . ASN A 1 186 ? -12.048 4.328 18.689 1.00 70.50 186 ASN A C 1
ATOM 1482 O O . ASN A 1 186 ? -12.331 3.407 17.918 1.00 70.50 186 ASN A O 1
ATOM 1486 N N . ASP A 1 187 ? -11.157 5.272 18.384 1.00 77.06 187 ASP A N 1
ATOM 1487 C CA . ASP A 1 187 ? -10.422 5.372 17.117 1.00 77.06 187 ASP A CA 1
ATOM 1488 C C . ASP A 1 187 ? -9.670 4.069 16.763 1.00 77.06 187 ASP A C 1
ATOM 1490 O O . ASP A 1 187 ? -9.535 3.698 15.597 1.00 77.06 187 ASP A O 1
ATOM 1494 N N . VAL A 1 188 ? -9.258 3.293 17.773 1.00 78.00 188 VAL A N 1
ATOM 1495 C CA . VAL A 1 188 ? -8.624 1.977 17.577 1.00 78.00 188 VAL A CA 1
ATOM 1496 C C . VAL A 1 188 ? -9.555 0.976 16.878 1.00 78.00 188 VAL A C 1
ATOM 1498 O O . VAL A 1 188 ? -9.116 0.265 15.975 1.00 78.00 188 VAL A O 1
ATOM 1501 N N . ASN A 1 189 ? -10.842 0.929 17.240 1.00 82.19 189 ASN A N 1
ATOM 1502 C CA . ASN A 1 189 ? -11.806 0.004 16.631 1.00 82.19 189 ASN A CA 1
ATOM 1503 C C . ASN A 1 189 ? -12.077 0.364 15.170 1.00 82.19 189 ASN A C 1
ATOM 1505 O O . ASN A 1 189 ? -12.175 -0.523 14.322 1.00 82.19 189 ASN A O 1
ATOM 1509 N N . ARG A 1 190 ? -12.148 1.666 14.871 1.00 84.19 190 ARG A N 1
ATOM 1510 C CA . ARG A 1 190 ? -12.269 2.169 13.502 1.00 84.19 190 ARG A CA 1
ATOM 1511 C C . ARG A 1 190 ? -11.070 1.733 12.661 1.00 84.19 190 ARG A C 1
ATOM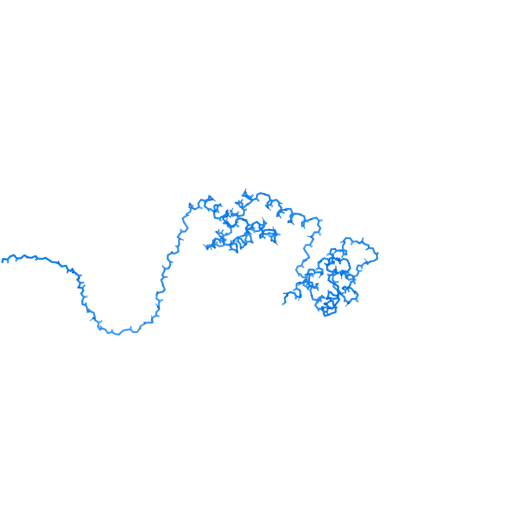 1513 O O . ARG A 1 190 ? -11.251 1.100 11.626 1.00 84.19 190 ARG A O 1
ATOM 1520 N N . LYS A 1 191 ? -9.849 1.957 13.153 1.00 83.50 191 LYS A N 1
ATOM 1521 C CA . LYS A 1 191 ? -8.612 1.524 12.479 1.00 83.50 191 LYS A CA 1
ATOM 1522 C C . LYS A 1 191 ? -8.551 0.012 12.258 1.00 83.50 191 LYS A C 1
ATOM 1524 O O . LYS A 1 191 ? -8.102 -0.442 11.208 1.00 83.50 191 LYS A O 1
ATOM 1529 N N . LEU A 1 192 ? -8.989 -0.789 13.231 1.00 84.44 192 LEU A N 1
ATOM 1530 C CA . LEU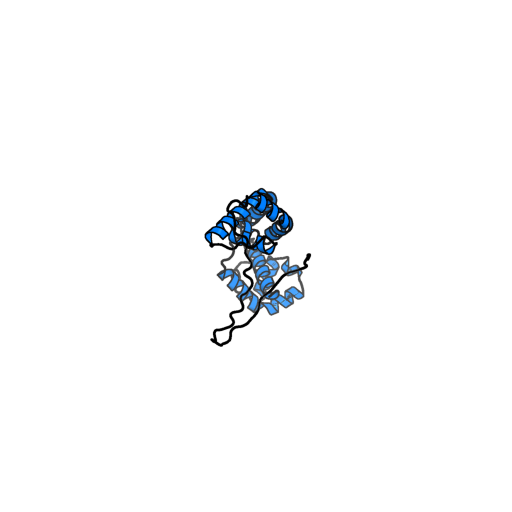 A 1 192 ? -9.071 -2.245 13.075 1.00 84.44 192 LEU A CA 1
ATOM 1531 C C . LEU A 1 192 ? -10.083 -2.641 11.997 1.00 84.44 192 LEU A C 1
ATOM 1533 O O . LEU A 1 192 ? -9.783 -3.499 11.167 1.00 84.44 192 LEU A O 1
ATOM 1537 N N . GLY A 1 193 ? -11.237 -1.978 11.966 1.00 88.19 193 GLY A N 1
ATOM 1538 C CA . GLY A 1 193 ? -12.248 -2.142 10.930 1.00 88.19 193 GLY A CA 1
ATOM 1539 C C . GLY A 1 193 ? -11.735 -1.853 9.524 1.00 88.19 193 GLY A C 1
ATOM 1540 O O . GLY A 1 193 ? -11.883 -2.691 8.639 1.00 88.19 193 GLY A O 1
ATOM 1541 N N . GLU A 1 194 ? -11.040 -0.731 9.328 1.00 88.25 194 GLU A N 1
ATOM 1542 C CA . GLU A 1 194 ? -10.433 -0.356 8.040 1.00 88.25 194 GLU A CA 1
ATOM 1543 C C . GLU A 1 194 ? -9.433 -1.422 7.560 1.00 88.25 194 GLU A C 1
ATOM 1545 O O . GLU A 1 194 ? -9.387 -1.787 6.378 1.00 88.25 194 GLU A O 1
ATOM 1550 N N . LYS A 1 195 ? -8.658 -1.991 8.491 1.00 85.44 195 LYS A N 1
ATOM 1551 C CA . LYS A 1 195 ? -7.702 -3.066 8.194 1.00 85.44 195 LYS A CA 1
ATOM 1552 C C . LYS A 1 195 ? -8.391 -4.387 7.864 1.00 85.44 195 LYS A C 1
ATOM 1554 O O . LYS A 1 195 ? -7.925 -5.096 6.975 1.00 85.44 195 LYS A O 1
ATOM 1559 N N . LEU A 1 196 ? -9.501 -4.707 8.523 1.00 87.94 196 LEU A N 1
ATOM 1560 C CA . LEU A 1 196 ? -10.293 -5.896 8.205 1.00 87.94 196 LEU A CA 1
ATOM 1561 C C . LEU A 1 196 ? -11.005 -5.769 6.863 1.00 87.94 196 LEU A C 1
ATOM 1563 O O . LEU A 1 196 ? -10.991 -6.731 6.103 1.00 87.94 196 LEU A O 1
ATOM 1567 N N . ILE A 1 197 ? -11.537 -4.591 6.527 1.00 89.19 197 ILE A N 1
ATOM 1568 C CA . ILE A 1 197 ? -12.072 -4.303 5.188 1.00 89.19 197 ILE A CA 1
ATOM 1569 C C . ILE A 1 197 ? -10.983 -4.527 4.142 1.00 89.19 197 ILE A C 1
ATOM 1571 O O . ILE A 1 197 ? -11.207 -5.205 3.141 1.00 89.19 197 ILE A O 1
ATOM 1575 N N . SER A 1 198 ? -9.786 -3.993 4.387 1.00 84.81 198 SER A N 1
ATOM 1576 C CA . SER A 1 198 ? -8.646 -4.164 3.485 1.00 84.81 198 SER A CA 1
ATOM 1577 C C . SER A 1 198 ? -8.270 -5.642 3.322 1.00 84.81 198 SER A C 1
ATOM 1579 O O . SER A 1 198 ? -8.096 -6.110 2.200 1.00 84.81 198 SER A O 1
ATOM 1581 N N . ALA A 1 199 ? -8.197 -6.404 4.419 1.00 83.25 199 ALA A N 1
ATOM 1582 C CA . ALA A 1 199 ? -7.917 -7.840 4.384 1.00 83.25 199 ALA A CA 1
ATOM 1583 C C . ALA A 1 199 ? -9.009 -8.631 3.642 1.00 83.25 199 ALA A C 1
ATOM 1585 O O . ALA A 1 199 ? -8.691 -9.491 2.827 1.00 83.25 199 ALA A O 1
ATOM 1586 N N . PHE A 1 200 ? -10.279 -8.305 3.878 1.00 84.38 200 PHE A N 1
ATOM 1587 C CA . PHE A 1 200 ? -11.428 -8.925 3.223 1.00 84.38 200 PHE A CA 1
ATOM 1588 C C . PHE A 1 200 ? -11.470 -8.642 1.716 1.00 84.38 200 PHE A C 1
ATOM 1590 O O . PHE A 1 200 ? -11.721 -9.551 0.928 1.00 84.38 200 PHE A O 1
ATOM 1597 N N . ARG A 1 201 ? -11.168 -7.406 1.296 1.00 80.88 201 ARG A N 1
ATOM 1598 C CA . ARG A 1 201 ? -11.070 -7.037 -0.127 1.00 80.88 201 ARG A CA 1
ATOM 1599 C C . ARG A 1 201 ? -9.972 -7.819 -0.844 1.00 80.88 201 ARG A C 1
ATOM 1601 O O . ARG A 1 201 ? -10.210 -8.273 -1.954 1.00 80.88 201 ARG A O 1
ATOM 1608 N N . LEU A 1 202 ? -8.814 -8.009 -0.207 1.00 71.00 202 LEU A N 1
ATOM 1609 C CA . LEU A 1 202 ? -7.726 -8.822 -0.768 1.00 71.00 202 LEU A CA 1
ATOM 1610 C C . LEU A 1 202 ? -8.149 -10.281 -0.960 1.00 71.00 202 LEU A C 1
ATOM 1612 O O . LEU A 1 202 ? -7.887 -10.857 -1.999 1.00 71.00 202 LEU A O 1
ATOM 1616 N N . VAL A 1 203 ? -8.848 -10.850 0.021 1.00 68.19 203 VAL A N 1
ATOM 1617 C CA . VAL A 1 203 ? -9.313 -12.243 -0.013 1.00 68.19 203 VAL A CA 1
ATOM 1618 C C . VAL A 1 203 ? -10.369 -12.500 -1.098 1.00 68.19 203 VAL A C 1
ATOM 1620 O O . VAL A 1 203 ? -10.443 -13.602 -1.627 1.00 68.19 203 VAL A O 1
ATOM 1623 N N . ILE A 1 204 ? -11.224 -11.519 -1.407 1.00 64.31 204 ILE A N 1
ATOM 1624 C CA . ILE A 1 204 ? -12.298 -11.672 -2.406 1.00 64.31 204 ILE A CA 1
ATOM 1625 C C . ILE A 1 204 ? -11.847 -11.353 -3.834 1.00 64.31 204 ILE A C 1
ATOM 1627 O O . ILE A 1 204 ? -12.456 -11.865 -4.772 1.00 64.31 204 ILE A O 1
ATOM 1631 N N . LEU A 1 205 ? -10.854 -10.477 -3.995 1.00 48.75 205 LEU A N 1
ATOM 1632 C CA . LEU A 1 205 ? -10.364 -10.039 -5.305 1.00 48.75 205 LEU A CA 1
ATOM 1633 C C . LEU A 1 205 ? -9.172 -10.865 -5.827 1.00 48.75 205 LEU A C 1
ATOM 1635 O O . LEU A 1 205 ? -8.803 -10.665 -6.983 1.00 48.75 205 LEU A O 1
ATOM 1639 N N . ASP A 1 206 ? -8.618 -11.767 -5.009 1.00 42.72 206 ASP A N 1
ATOM 1640 C CA . ASP A 1 206 ? -7.814 -12.926 -5.443 1.00 42.72 206 ASP A CA 1
ATOM 1641 C C . ASP A 1 206 ? -8.725 -14.128 -5.765 1.00 42.72 206 ASP A C 1
ATOM 1643 O O . ASP A 1 206 ? -8.452 -14.814 -6.779 1.00 42.72 206 ASP A O 1
#

pLDDT: mean 70.04, std 18.83, range [28.36, 89.38]

Secondary structure (DSSP, 8-state):
--------------------------------PPP--TT--HHHHHHHHHHHHHHHHHHHHH-GGGGG-HHHHHHHHHHTTPPP--S-HHHHHHHHHHHHHHHHHH-HHHHHHHHHHHHGGGSS-----HHHHHHHHHHHHHHHHHHHHHHHH-GGGGT-HHHHHHHHHHTT--STTTTS-SSS--HHHHHHHHHHHHHHHHHHH-